Protein AF-S7J306-F1 (afdb_m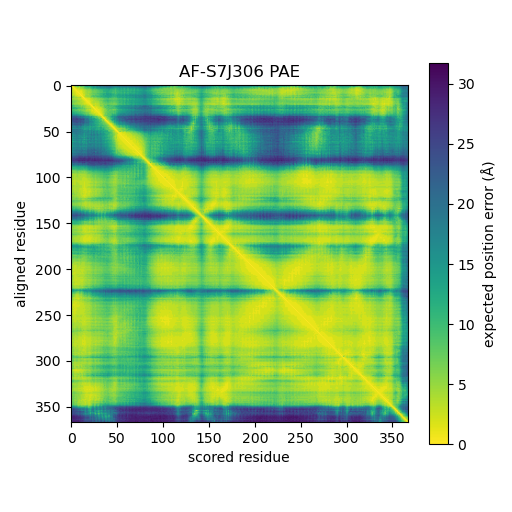onomer)

Foldseek 3Di:
DDPLADPVLVVLLAEDDPVLFDALVVLVVVCVVVQVVQPVLPVDFDDDDFPLVVLVVVLVVVVVVVVVVVVVVVVVCVVVVPPCPPVVVCCVVVVVVVLLVLLVVLLVVQQQDQASYFRARDDLPDDWDKDFWWFWWWDDDDPDTDIDIQSQKIKTQVSADPLSFTKIFMAGDDPDPVVVVCLLVVCVVCLVVVLVVLLVVLVVQLVVVQVLLVVQQVCCVPVPDPDDPLQHGDNVSNVSSNVLSVVLNVSSSSLSSNLNVLSSVCSSPVLSSLSSNQSSQCVSQVNPDPQQAAEPNRRHPNHDVCQVSTSNSHSRYGYHPPSSSHTQKMFGDGSNFGSGIDGSCSSPDSPDPTGSDINDPRDPPDD

Sequence (367 aa):
MSCFNLPIVNHQLRPIDESCFPSSDNWKRILNNELHTMLYAYDMLPRYDVDLRARVIALSLVVVLGLVLFSSMAAALSVQGVVLSFGSIIPALLVPAVLIGGGIYILYTISRKVDVLSGSLICPFGPRKWVPLPLWHQTTRGKHRDGHIVKDCFIDLSTLDESKSGVALAYMYPSDAALRLPMAVFPILALPLLAIVKMVYNLIRFFVVPFYIIFQMITQYFSKIEVNVNERFALKDIAREMGRSLANFMRAPFYASAYMITVFYGLLDPLSGRVATSCLERDWNNDVIRSRGIWLCIPQRNYKFEGGGTRLGLGQFSHYLMGCFQPCAAFLFKNGEIISGANPSVQYYREEELFRFPGIRSNIEFV

Mean predicted aligned error: 9.02 Å

Organism: NCBI:txid1405396

pLDDT: mean 80.76, std 14.08, range [27.98, 96.75]

Radius of gyration: 23.31 Å; Cα contacts (8 Å, |Δi|>4): 540; chains: 1; bounding box: 64×58×59 Å

Secondary structure (DSSP, 8-state):
--TTS-HHHHHHSPPP-GGGSPPHHHHHHHHHHHGGGTGGGGGGPPP----HHHHHHHHHHHHHHHHHHHHHHHHHHHHTT----HHHHHHHHHHHHHHHHHHHHHHHHHTTSBPTTT-SBP-TTS---EEE--EEEEEEETTEEEEEEE-SEEEEGGGS-TTS-EEEEEEE--S-HHHHHHHHHHHHHHHHHHHHHHHHHHHHHHHHHHHHHHHHHHHHHHS-----GGG---HHHHHHHHHHHHHHHHHHHHHHHHHHHHHHHHHHSHHHHHHHHHHHHHHHTTT--GGGSEETTEE-TT--GGGGS-TTTTT---EES-TTTS-SEEEEEETTEEEEEE-GGGGT-TT--S--EE---S-----

Structure (mmCIF, N/CA/C/O backbone):
data_AF-S7J306-F1
#
_entry.id   AF-S7J306-F1
#
loop_
_atom_site.group_PDB
_atom_site.id
_atom_site.type_symbol
_atom_site.label_atom_id
_atom_site.label_alt_id
_atom_site.label_comp_id
_atom_site.label_asym_id
_atom_site.label_entity_id
_atom_site.label_seq_id
_atom_site.pdbx_PDB_ins_code
_atom_site.Cartn_x
_atom_site.Cartn_y
_atom_site.Cartn_z
_atom_site.occupancy
_atom_site.B_iso_or_equiv
_atom_site.auth_seq_id
_atom_site.auth_comp_id
_atom_site.auth_asym_id
_atom_site.auth_atom_id
_atom_site.pdbx_PDB_model_num
ATOM 1 N N . MET A 1 1 ? -11.501 -7.659 2.289 1.00 58.31 1 MET A N 1
ATOM 2 C CA . MET A 1 1 ? -11.805 -6.466 3.115 1.00 58.31 1 MET A CA 1
ATOM 3 C C . MET A 1 1 ? -11.605 -6.776 4.597 1.00 58.31 1 MET A C 1
ATOM 5 O O . MET A 1 1 ? -11.622 -7.949 4.960 1.00 58.31 1 MET A O 1
ATOM 9 N N . SER A 1 2 ? -11.361 -5.764 5.439 1.00 67.62 2 SER A N 1
ATOM 10 C CA . SER A 1 2 ? -11.086 -5.949 6.877 1.00 67.62 2 SER A CA 1
ATOM 11 C C . SER A 1 2 ? -12.353 -6.324 7.655 1.00 67.62 2 SER A C 1
ATOM 13 O O . SER A 1 2 ? -13.383 -5.666 7.515 1.00 67.62 2 SER A O 1
ATOM 15 N N . CYS A 1 3 ? -12.275 -7.349 8.509 1.00 74.62 3 CYS A N 1
ATOM 16 C CA . CYS A 1 3 ? -13.380 -7.765 9.382 1.00 74.62 3 CYS A CA 1
ATOM 17 C C . CYS A 1 3 ? -13.660 -6.776 10.526 1.00 74.62 3 CYS A C 1
ATOM 19 O O . CYS A 1 3 ? -14.737 -6.807 11.113 1.00 74.62 3 CYS A O 1
ATOM 21 N N . PHE A 1 4 ? -12.709 -5.886 10.831 1.00 80.62 4 PHE A N 1
ATOM 22 C CA . PHE A 1 4 ? -12.875 -4.860 11.861 1.00 80.62 4 PHE A CA 1
ATOM 23 C C . PHE A 1 4 ? -13.540 -3.588 11.336 1.00 80.62 4 PHE A C 1
ATOM 25 O O . PHE A 1 4 ? -14.031 -2.786 12.125 1.00 80.62 4 PHE A O 1
ATOM 32 N N . ASN A 1 5 ? -13.541 -3.372 10.019 1.00 83.56 5 ASN A N 1
ATOM 33 C CA . ASN A 1 5 ? -14.243 -2.245 9.419 1.00 83.56 5 ASN A CA 1
ATOM 34 C C . ASN A 1 5 ? -15.752 -2.438 9.536 1.00 83.56 5 ASN A C 1
ATOM 36 O O . ASN A 1 5 ? -16.277 -3.535 9.349 1.00 83.56 5 ASN A O 1
ATOM 40 N N . LEU A 1 6 ? -16.456 -1.339 9.807 1.00 85.06 6 LEU A N 1
ATOM 41 C CA . LEU A 1 6 ? -17.907 -1.328 9.701 1.00 85.06 6 LEU A CA 1
ATOM 42 C C . LEU A 1 6 ? -18.322 -1.674 8.260 1.00 85.06 6 LEU A C 1
ATOM 44 O O . LEU A 1 6 ? -17.632 -1.262 7.324 1.00 85.06 6 LEU A O 1
ATOM 48 N N . PRO A 1 7 ? -19.452 -2.374 8.049 1.00 86.19 7 PRO A N 1
ATOM 49 C CA . PRO A 1 7 ? -19.911 -2.740 6.707 1.00 86.19 7 PRO A CA 1
ATOM 50 C C . PRO A 1 7 ? -19.988 -1.545 5.748 1.00 86.19 7 PRO A C 1
ATOM 52 O O . PRO A 1 7 ? -19.557 -1.640 4.606 1.00 86.19 7 PRO A O 1
ATOM 55 N N . ILE A 1 8 ? -20.441 -0.393 6.250 1.00 86.00 8 ILE A N 1
ATOM 56 C CA . ILE A 1 8 ? -20.517 0.866 5.494 1.00 86.00 8 ILE A CA 1
ATOM 57 C C . ILE A 1 8 ? -19.129 1.343 5.050 1.00 86.00 8 ILE A C 1
ATOM 59 O O . ILE A 1 8 ? -18.958 1.765 3.913 1.00 86.00 8 ILE A O 1
ATOM 63 N N . VAL A 1 9 ? -18.126 1.238 5.924 1.00 83.12 9 VAL A N 1
ATOM 64 C CA . VAL A 1 9 ? -16.738 1.603 5.603 1.00 83.12 9 VAL A CA 1
ATOM 65 C C . VAL A 1 9 ? -16.178 0.672 4.531 1.00 83.12 9 VAL A C 1
ATOM 67 O O . VAL A 1 9 ? -15.571 1.130 3.572 1.00 83.12 9 VAL A O 1
ATOM 70 N N . ASN A 1 10 ? -16.424 -0.634 4.653 1.00 82.88 10 ASN A N 1
ATOM 71 C CA . ASN A 1 10 ? -16.015 -1.603 3.636 1.00 82.88 10 ASN A CA 1
ATOM 72 C C . ASN A 1 10 ? -16.690 -1.341 2.285 1.00 82.88 10 ASN A C 1
ATOM 74 O O . ASN A 1 10 ? -16.033 -1.423 1.255 1.00 82.88 10 ASN A O 1
ATOM 78 N N . HIS A 1 11 ? -17.965 -0.954 2.283 1.00 81.12 11 HIS A N 1
ATOM 79 C CA . HIS A 1 11 ? -18.674 -0.584 1.060 1.00 81.12 11 HIS A CA 1
ATOM 80 C C . HIS A 1 11 ? -18.085 0.671 0.388 1.00 81.12 11 HIS A C 1
ATOM 82 O O . HIS A 1 11 ? -18.115 0.796 -0.834 1.00 81.12 11 HIS A O 1
ATOM 88 N N . GLN A 1 12 ? -17.535 1.608 1.167 1.00 77.75 12 GLN A N 1
ATOM 89 C CA . GLN A 1 12 ? -16.853 2.791 0.626 1.00 77.75 12 GLN A CA 1
ATOM 90 C C . GLN A 1 12 ? -15.495 2.449 -0.009 1.00 77.75 12 GLN A C 1
ATOM 92 O O . GLN A 1 12 ? -15.099 3.096 -0.978 1.00 77.75 12 GLN A O 1
ATOM 97 N N . LEU A 1 13 ? -14.818 1.401 0.474 1.00 76.75 13 LEU A N 1
ATOM 98 C CA . LEU A 1 13 ? -13.536 0.892 -0.036 1.00 76.75 13 LEU A CA 1
ATOM 99 C C . LEU A 1 13 ? -13.709 0.032 -1.306 1.00 76.75 13 LEU A C 1
ATOM 101 O O . LEU A 1 13 ? -13.146 -1.055 -1.416 1.00 76.75 13 LEU A O 1
ATOM 105 N N . ARG A 1 14 ? -14.514 0.498 -2.266 1.00 82.88 14 ARG A N 1
ATOM 106 C CA . ARG A 1 14 ? -14.723 -0.172 -3.560 1.00 82.88 14 ARG A CA 1
ATOM 107 C C . ARG A 1 14 ? -13.668 0.235 -4.602 1.00 82.88 14 ARG A C 1
ATOM 109 O O . ARG A 1 14 ? -13.126 1.325 -4.481 1.00 82.88 14 ARG A O 1
ATOM 116 N N . PRO A 1 15 ? -13.393 -0.588 -5.622 1.00 88.00 15 PRO A N 1
ATOM 117 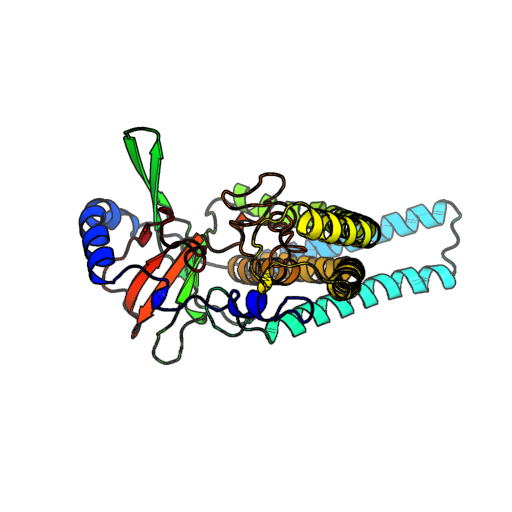C CA . PRO A 1 15 ? -12.534 -0.195 -6.735 1.00 88.00 15 PRO A CA 1
ATOM 118 C C . PRO A 1 15 ? -12.959 1.108 -7.421 1.00 88.00 15 PRO A C 1
ATOM 120 O O . PRO A 1 15 ? -14.134 1.484 -7.363 1.00 88.00 15 PRO A O 1
ATOM 123 N N . ILE A 1 16 ? -12.022 1.769 -8.108 1.00 87.69 16 ILE A N 1
ATOM 124 C CA . ILE A 1 16 ? -12.358 2.874 -9.012 1.00 87.69 16 ILE A CA 1
ATOM 125 C C . ILE A 1 16 ? -13.182 2.301 -10.171 1.00 87.69 16 ILE A C 1
ATOM 127 O O . ILE A 1 16 ? -12.758 1.357 -10.833 1.00 87.69 16 ILE A O 1
ATOM 131 N N . ASP A 1 17 ? -14.356 2.880 -10.410 1.00 87.25 17 ASP A N 1
ATOM 132 C CA . ASP A 1 17 ? -15.251 2.517 -11.508 1.00 87.25 17 ASP A CA 1
ATOM 133 C C . ASP A 1 17 ? -15.378 3.669 -12.519 1.00 87.25 17 ASP A C 1
ATOM 135 O O . ASP A 1 17 ? -14.888 4.779 -12.292 1.00 87.25 17 ASP A O 1
ATOM 139 N N . GLU A 1 18 ? -16.057 3.426 -13.643 1.00 86.94 18 GLU A N 1
ATOM 140 C CA . GLU A 1 18 ? -16.292 4.451 -14.671 1.00 86.94 18 GLU A CA 1
ATOM 141 C C . GLU A 1 18 ? -16.983 5.705 -14.105 1.00 86.94 18 GLU A C 1
ATOM 143 O O . GLU A 1 18 ? -16.714 6.816 -14.556 1.00 86.94 18 GLU A O 1
ATOM 148 N N . SER A 1 19 ? -17.824 5.550 -13.073 1.00 85.81 19 SER A N 1
ATOM 149 C CA . SER A 1 19 ? -18.566 6.652 -12.443 1.00 85.81 19 SER A CA 1
ATOM 150 C C . SER A 1 19 ? -17.684 7.590 -11.616 1.00 85.81 19 SER A C 1
ATOM 152 O O . SER A 1 19 ? -18.109 8.692 -11.254 1.00 85.81 19 SER A O 1
ATOM 154 N N . CYS A 1 20 ? -16.472 7.155 -11.273 1.00 84.50 20 CYS A N 1
ATOM 155 C CA . CYS A 1 20 ? -15.479 7.995 -10.624 1.00 84.50 20 CYS A CA 1
ATOM 156 C C . CYS A 1 20 ? -14.792 8.934 -11.622 1.00 84.50 20 CYS A C 1
ATOM 158 O O . CYS A 1 20 ? -14.393 10.027 -11.234 1.00 84.50 20 CYS A O 1
ATOM 160 N N . PHE A 1 21 ? -14.655 8.547 -12.889 1.00 83.75 21 PHE A N 1
ATOM 161 C CA . PHE A 1 21 ? -13.899 9.321 -13.871 1.00 83.75 21 PHE A CA 1
ATOM 162 C C . PHE A 1 21 ? -14.677 10.536 -14.404 1.00 83.75 21 PHE A C 1
ATOM 164 O O . PHE A 1 21 ? -15.907 10.511 -14.491 1.00 83.75 21 PHE A O 1
ATOM 171 N N . PRO A 1 22 ? -13.976 11.613 -14.814 1.00 79.00 22 PRO A N 1
ATOM 172 C CA . PRO A 1 22 ? -14.613 12.692 -15.554 1.00 79.00 22 PRO A CA 1
ATOM 173 C C . PRO A 1 22 ? -15.151 12.174 -16.894 1.00 79.00 22 PRO A C 1
ATOM 175 O O . PRO A 1 22 ? -14.579 11.263 -17.501 1.00 79.00 22 PRO A O 1
ATOM 178 N N . SER A 1 23 ? -16.234 12.793 -17.375 1.00 80.81 23 SER A N 1
ATOM 179 C CA . SER A 1 23 ? -16.853 12.452 -18.662 1.00 80.81 23 SER A CA 1
ATOM 180 C C . SER A 1 23 ? -15.827 12.497 -19.797 1.00 80.81 23 SER A C 1
ATOM 182 O O . SER A 1 23 ? -15.096 13.489 -19.907 1.00 80.81 23 SER A O 1
ATOM 184 N N . SER A 1 24 ? -15.831 11.481 -20.664 1.00 78.00 24 SER A N 1
ATOM 185 C CA . SER A 1 24 ? -14.849 11.344 -21.748 1.00 78.00 24 SER A CA 1
ATOM 186 C C . SER A 1 24 ? -14.780 12.581 -22.647 1.00 78.00 24 SER A C 1
ATOM 188 O O . SER A 1 24 ? -13.687 13.062 -22.924 1.00 78.00 24 SER A O 1
ATOM 190 N N . ASP A 1 25 ? -15.920 13.174 -23.014 1.00 78.44 25 ASP A N 1
ATOM 191 C CA . ASP A 1 25 ? -15.952 14.352 -23.893 1.00 78.44 25 ASP A CA 1
ATOM 192 C C . ASP A 1 25 ? -15.293 15.577 -23.256 1.00 78.44 25 ASP A C 1
ATOM 194 O O . ASP A 1 25 ? -14.483 16.263 -23.882 1.00 78.44 25 ASP A O 1
ATOM 198 N N . ASN A 1 26 ? -15.589 15.836 -21.979 1.00 73.81 26 ASN A N 1
ATOM 199 C CA . ASN A 1 26 ? -14.946 16.923 -21.246 1.00 73.81 26 ASN A CA 1
ATOM 200 C C . ASN A 1 26 ? -13.441 16.672 -21.108 1.00 73.81 26 ASN A C 1
ATOM 202 O O . ASN A 1 26 ? -12.642 17.581 -21.319 1.00 73.81 26 ASN A O 1
ATOM 206 N N . TRP A 1 27 ? -13.051 15.435 -20.798 1.00 74.94 27 TRP A N 1
ATOM 207 C CA . TRP A 1 27 ? -11.652 15.061 -20.644 1.00 74.94 27 TRP A CA 1
ATOM 208 C C . TRP A 1 27 ? -10.873 15.207 -21.959 1.00 74.94 27 TRP A C 1
ATOM 210 O O . TRP A 1 27 ? -9.844 15.880 -21.978 1.00 74.94 27 TRP A O 1
ATOM 220 N N . LYS A 1 28 ? -11.407 14.692 -23.075 1.00 75.12 28 LYS A N 1
ATOM 221 C CA . LYS A 1 28 ? -10.830 14.829 -24.424 1.00 75.12 28 LYS A CA 1
ATOM 222 C C . LYS A 1 28 ? -10.739 16.286 -24.868 1.00 75.12 28 LYS A C 1
ATOM 224 O O . LYS A 1 28 ? -9.734 16.687 -25.446 1.00 75.12 28 LYS A O 1
ATOM 229 N N . ARG A 1 29 ? -11.754 17.104 -24.576 1.00 72.44 29 ARG A N 1
ATOM 230 C CA . ARG A 1 29 ? -11.738 18.539 -24.893 1.00 72.44 29 ARG A CA 1
ATOM 231 C C . ARG A 1 29 ? -10.600 19.264 -24.179 1.00 72.44 29 ARG A C 1
ATOM 233 O O . ARG A 1 29 ? -9.899 20.050 -24.806 1.00 72.44 29 ARG A O 1
ATOM 240 N N . ILE A 1 30 ? -10.412 19.010 -22.883 1.00 69.00 30 ILE A N 1
ATOM 241 C CA . ILE A 1 30 ? -9.325 19.652 -22.135 1.00 69.00 30 ILE A CA 1
ATOM 242 C C . ILE A 1 30 ? -7.967 19.101 -22.599 1.00 69.00 30 ILE A C 1
ATOM 244 O O . ILE A 1 30 ? -7.044 19.883 -22.801 1.00 69.00 30 ILE A O 1
ATOM 248 N N . LEU A 1 31 ? -7.869 17.792 -22.857 1.00 70.31 31 LEU A N 1
ATOM 249 C CA . LEU A 1 31 ? -6.674 17.165 -23.423 1.00 70.31 31 LEU A CA 1
ATOM 250 C C . LEU A 1 31 ? -6.262 17.828 -24.746 1.00 70.31 31 LEU A C 1
ATOM 252 O O . LEU A 1 31 ? -5.104 18.200 -24.894 1.00 70.31 31 LEU A O 1
ATOM 256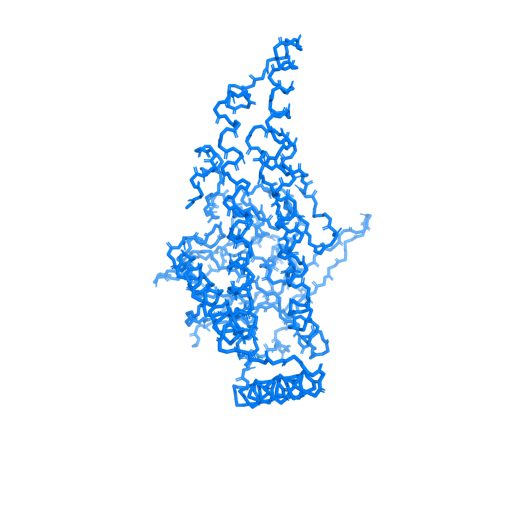 N N . ASN A 1 32 ? -7.202 18.029 -25.675 1.00 69.38 32 ASN A N 1
ATOM 257 C CA . ASN A 1 32 ? -6.940 18.638 -26.983 1.00 69.38 32 ASN A CA 1
ATOM 258 C C . ASN A 1 32 ? -6.454 20.091 -26.880 1.00 69.38 32 ASN A C 1
ATOM 260 O O . ASN A 1 32 ? -5.566 20.488 -27.630 1.00 69.38 32 ASN A O 1
ATOM 264 N N . ASN A 1 33 ? -6.982 20.865 -25.929 1.00 65.88 33 ASN A N 1
ATOM 265 C CA . ASN A 1 33 ? -6.537 22.243 -25.697 1.00 65.88 33 ASN A CA 1
ATOM 266 C C . ASN A 1 33 ? -5.093 22.318 -25.168 1.00 65.88 33 ASN A C 1
ATOM 268 O O . ASN A 1 33 ? -4.394 23.294 -25.423 1.00 65.88 33 ASN A O 1
ATOM 272 N N . GLU A 1 34 ? -4.642 21.289 -24.450 1.00 64.75 34 GLU A N 1
ATOM 273 C CA . GLU A 1 34 ? -3.309 21.214 -23.834 1.00 64.75 34 GLU A CA 1
ATOM 274 C C . GLU A 1 34 ? -2.315 20.376 -24.681 1.00 64.75 34 GLU A C 1
ATOM 276 O O . GLU A 1 34 ? -1.119 20.330 -24.386 1.00 64.75 34 GLU A O 1
ATOM 281 N N . LEU A 1 35 ? -2.788 19.727 -25.756 1.00 58.22 35 LEU A N 1
ATOM 282 C CA . LEU A 1 35 ? -2.050 18.744 -26.566 1.00 58.22 35 LEU A CA 1
ATOM 283 C C . LEU A 1 35 ? -0.884 19.353 -27.360 1.00 58.22 35 LEU A C 1
ATOM 285 O O . LEU A 1 35 ? 0.141 18.697 -27.562 1.00 58.22 35 LEU A O 1
ATOM 289 N N . HIS A 1 36 ? -1.022 20.611 -27.798 1.00 53.16 36 HIS A N 1
ATOM 290 C CA . HIS A 1 36 ? -0.027 21.297 -28.633 1.00 53.16 36 HIS A CA 1
ATOM 291 C C . HIS A 1 36 ? 1.346 21.435 -27.951 1.00 53.16 36 HIS A C 1
ATOM 293 O O . HIS A 1 36 ? 2.366 21.472 -28.634 1.00 53.16 36 HIS A O 1
ATOM 299 N N . THR A 1 37 ? 1.393 21.420 -26.616 1.00 54.91 37 THR A N 1
ATOM 300 C CA . THR A 1 37 ? 2.632 21.502 -25.823 1.00 54.91 37 THR A CA 1
ATOM 301 C C . THR A 1 37 ? 3.310 20.131 -25.631 1.00 54.91 37 THR A C 1
ATOM 303 O O . THR A 1 37 ? 4.465 20.065 -25.215 1.00 54.91 37 THR A O 1
ATOM 306 N N . MET A 1 38 ? 2.626 19.017 -25.934 1.00 55.12 38 MET A N 1
ATOM 307 C CA . MET A 1 38 ? 3.022 17.663 -25.501 1.00 55.12 38 MET A CA 1
ATOM 308 C C . MET A 1 38 ? 3.683 16.781 -26.569 1.00 55.12 38 MET A C 1
ATOM 310 O O . MET A 1 38 ? 4.379 15.824 -26.225 1.00 55.12 38 MET A O 1
ATOM 314 N N . LEU A 1 39 ? 3.502 17.088 -27.857 1.00 54.19 39 LEU A N 1
ATOM 315 C CA . LEU A 1 39 ? 3.955 16.229 -28.964 1.00 54.19 39 LEU A CA 1
ATOM 316 C C . LEU A 1 39 ? 5.489 16.098 -29.065 1.00 54.19 39 LEU A C 1
ATOM 318 O O . LEU A 1 39 ? 5.977 15.063 -29.507 1.00 54.19 39 LEU A O 1
ATOM 322 N N . TYR A 1 40 ? 6.254 17.080 -28.572 1.00 52.91 40 TYR A N 1
ATOM 323 C CA . TYR A 1 40 ? 7.727 17.059 -28.572 1.00 52.91 40 TYR A CA 1
ATOM 324 C C . TYR A 1 40 ? 8.359 16.134 -27.512 1.00 52.91 40 TYR A C 1
ATOM 326 O O . TYR A 1 40 ? 9.565 15.896 -27.539 1.00 52.91 40 TYR A O 1
ATOM 334 N N . ALA A 1 41 ? 7.592 15.614 -26.547 1.00 54.47 41 ALA A N 1
ATOM 335 C CA . ALA A 1 41 ? 8.152 14.852 -25.424 1.00 54.47 41 ALA A CA 1
ATOM 336 C C . ALA A 1 41 ? 8.398 13.362 -25.719 1.00 54.47 41 ALA A C 1
ATOM 338 O O . ALA A 1 41 ? 9.070 12.701 -24.926 1.00 54.47 41 ALA A O 1
ATOM 339 N N . TYR A 1 42 ? 7.876 12.846 -26.835 1.00 57.12 42 TYR A N 1
ATOM 340 C CA . TYR A 1 42 ? 7.860 11.416 -27.148 1.00 57.12 42 TYR A CA 1
ATOM 341 C C . TYR A 1 42 ? 9.191 10.858 -27.665 1.00 57.12 42 TYR A C 1
ATOM 343 O O . TYR A 1 42 ? 9.535 9.723 -27.340 1.00 57.12 42 TYR A O 1
ATOM 351 N N . ASP A 1 43 ? 9.976 11.662 -28.385 1.00 56.09 43 ASP A N 1
ATOM 352 C CA . ASP A 1 43 ? 11.237 11.211 -28.994 1.00 56.09 43 ASP A CA 1
ATOM 353 C C . ASP A 1 43 ? 12.366 10.975 -27.969 1.00 56.09 43 ASP A C 1
ATOM 355 O O . ASP A 1 43 ? 13.413 10.428 -28.304 1.00 56.09 43 ASP A O 1
ATOM 359 N N . MET A 1 44 ? 12.156 11.345 -26.699 1.00 60.41 44 MET A N 1
ATOM 360 C CA . MET A 1 44 ? 13.117 11.157 -25.603 1.00 60.41 44 MET A CA 1
ATOM 361 C C . MET A 1 44 ? 12.507 10.441 -24.390 1.00 60.41 44 MET A C 1
ATOM 363 O O . MET A 1 44 ? 12.846 10.759 -23.246 1.00 60.41 44 MET A O 1
ATOM 367 N N . LEU A 1 45 ? 11.568 9.515 -24.604 1.00 66.88 45 LEU A N 1
ATOM 368 C CA . LEU A 1 45 ? 11.020 8.737 -23.495 1.00 66.88 45 LEU A CA 1
ATOM 369 C C . LEU A 1 45 ? 12.028 7.689 -23.005 1.00 66.88 45 LEU A C 1
ATOM 371 O O . LEU A 1 45 ? 12.598 6.952 -23.817 1.00 66.88 45 LEU A O 1
ATOM 375 N N . PRO A 1 46 ? 12.244 7.585 -21.682 1.00 64.69 46 PRO A N 1
ATOM 376 C CA . PRO A 1 46 ? 13.112 6.560 -21.135 1.00 64.69 46 PRO A CA 1
ATOM 377 C C . PRO A 1 46 ? 12.514 5.182 -21.425 1.00 64.69 46 PRO A C 1
ATOM 379 O O . PRO A 1 46 ? 11.357 4.906 -21.099 1.00 64.69 46 PRO A O 1
ATOM 382 N N . ARG A 1 47 ? 13.312 4.290 -22.019 1.00 67.62 47 ARG A N 1
ATOM 383 C CA . ARG A 1 47 ? 12.950 2.873 -22.080 1.00 67.62 47 ARG A CA 1
ATOM 384 C C . ARG A 1 47 ? 13.072 2.278 -20.686 1.00 67.62 47 ARG A C 1
ATOM 386 O O . ARG A 1 47 ? 14.060 2.506 -19.987 1.00 67.62 47 ARG A O 1
ATOM 393 N N . TYR A 1 48 ? 12.064 1.511 -20.294 1.00 70.50 48 TYR A N 1
ATOM 394 C CA . TYR A 1 48 ? 12.164 0.677 -19.111 1.00 70.50 48 TYR A CA 1
ATOM 395 C C . TYR A 1 48 ? 12.984 -0.563 -19.466 1.00 70.50 48 TYR A C 1
ATOM 397 O O . TYR A 1 48 ? 12.462 -1.493 -20.071 1.00 70.50 48 TYR A O 1
ATOM 405 N N . ASP A 1 49 ? 14.274 -0.537 -19.135 1.00 66.56 49 ASP A N 1
ATOM 406 C CA . ASP A 1 49 ? 15.160 -1.692 -19.256 1.00 66.56 49 ASP A CA 1
ATOM 407 C C . ASP A 1 49 ? 15.721 -2.058 -17.880 1.00 66.56 49 ASP A C 1
ATOM 409 O O . ASP A 1 49 ? 16.134 -1.199 -17.088 1.00 66.56 49 ASP A O 1
ATOM 413 N N . VAL A 1 50 ? 15.686 -3.349 -17.576 1.00 68.31 50 VAL A N 1
ATOM 414 C CA . VAL A 1 50 ? 16.109 -3.906 -16.297 1.00 68.31 50 VAL A CA 1
ATOM 415 C C . VAL A 1 50 ? 17.314 -4.791 -16.565 1.00 68.31 50 VAL A C 1
ATOM 417 O O . VAL A 1 50 ? 17.169 -5.942 -16.971 1.00 68.31 50 VAL A O 1
ATOM 420 N N . ASP A 1 51 ? 18.515 -4.284 -16.274 1.00 69.50 51 ASP A N 1
ATOM 421 C CA . ASP A 1 51 ? 19.710 -5.131 -16.240 1.00 69.50 51 ASP A CA 1
ATOM 422 C C . ASP A 1 51 ? 19.654 -6.054 -15.014 1.00 69.50 51 ASP A C 1
ATOM 424 O O . ASP A 1 51 ? 20.133 -5.745 -13.915 1.00 69.50 51 ASP A O 1
ATOM 428 N N . LEU A 1 52 ? 19.008 -7.200 -15.212 1.00 69.31 52 LEU A N 1
ATOM 429 C CA . LEU A 1 52 ? 18.812 -8.214 -14.188 1.00 69.31 52 LEU A CA 1
ATOM 430 C C . LEU A 1 52 ? 20.154 -8.772 -13.690 1.00 69.31 52 LEU A C 1
ATOM 432 O O . LEU A 1 52 ? 20.281 -9.093 -12.510 1.00 69.31 52 LEU A O 1
ATOM 436 N N . ARG A 1 53 ? 21.175 -8.856 -14.556 1.00 69.75 53 ARG A N 1
ATOM 437 C CA . ARG A 1 53 ? 22.482 -9.432 -14.203 1.00 69.75 53 ARG A CA 1
ATOM 438 C C . ARG A 1 53 ? 23.220 -8.535 -13.221 1.00 69.75 53 ARG A C 1
ATOM 440 O O . ARG A 1 53 ? 23.625 -9.012 -12.161 1.00 69.75 53 ARG A O 1
ATOM 447 N N . ALA A 1 54 ? 23.336 -7.242 -13.523 1.00 66.25 54 ALA A N 1
ATOM 448 C CA . ALA A 1 54 ? 23.983 -6.282 -12.628 1.00 66.25 54 ALA A CA 1
ATOM 449 C C . ALA A 1 54 ? 23.291 -6.214 -11.254 1.00 66.25 54 ALA A C 1
ATOM 451 O O . ALA A 1 54 ? 23.950 -6.123 -10.218 1.00 66.25 54 ALA A O 1
ATOM 452 N N . ARG A 1 55 ? 21.957 -6.321 -11.229 1.00 70.31 55 ARG A N 1
ATOM 453 C CA . ARG A 1 55 ? 21.154 -6.264 -9.996 1.00 70.31 55 ARG A CA 1
ATOM 454 C C . ARG A 1 55 ? 21.263 -7.523 -9.149 1.00 70.31 55 ARG A C 1
ATOM 456 O O . ARG A 1 55 ? 21.386 -7.408 -7.933 1.00 70.31 55 ARG A O 1
ATOM 463 N N . VAL A 1 56 ? 21.265 -8.705 -9.766 1.00 76.25 56 VAL A N 1
ATOM 464 C CA . VAL A 1 56 ? 21.510 -9.968 -9.052 1.00 76.25 56 VAL A CA 1
ATOM 465 C C . VAL A 1 56 ? 22.904 -9.953 -8.431 1.00 76.25 56 VAL A C 1
ATOM 467 O O . VAL A 1 56 ? 23.027 -10.266 -7.252 1.00 76.25 56 VAL A O 1
ATOM 470 N N . ILE A 1 57 ? 23.926 -9.493 -9.161 1.00 72.69 57 ILE A N 1
ATOM 471 C CA . ILE A 1 57 ? 25.289 -9.343 -8.624 1.00 72.69 57 ILE A CA 1
ATOM 472 C C . ILE A 1 57 ? 25.299 -8.392 -7.420 1.00 72.69 57 ILE A C 1
ATOM 474 O O . ILE A 1 57 ? 25.849 -8.735 -6.374 1.00 72.69 57 ILE A O 1
ATOM 478 N N . ALA A 1 58 ? 24.653 -7.227 -7.529 1.00 70.81 58 ALA A N 1
ATOM 479 C CA . ALA A 1 58 ? 24.558 -6.274 -6.425 1.00 70.81 58 ALA A CA 1
ATOM 480 C C . ALA A 1 58 ? 23.839 -6.869 -5.201 1.00 70.81 58 ALA A C 1
ATOM 482 O O . ALA A 1 58 ? 24.292 -6.692 -4.072 1.00 70.81 58 ALA A O 1
ATOM 483 N N . LEU A 1 59 ? 22.753 -7.616 -5.411 1.00 73.75 59 LEU A N 1
ATOM 484 C CA . LEU A 1 59 ? 22.000 -8.254 -4.333 1.00 73.75 59 LEU A CA 1
ATOM 485 C C . LEU A 1 59 ? 22.808 -9.376 -3.668 1.00 73.75 59 LEU A C 1
ATOM 487 O O . LEU A 1 59 ? 22.859 -9.447 -2.441 1.00 73.75 59 LEU A O 1
ATOM 491 N N . SER A 1 60 ? 23.507 -10.199 -4.452 1.00 75.81 60 SER A N 1
ATOM 492 C CA . SER A 1 60 ? 24.440 -11.208 -3.943 1.00 75.81 60 SER A CA 1
ATOM 493 C C . SER A 1 60 ? 25.562 -10.575 -3.121 1.00 75.81 60 SER A C 1
ATOM 495 O O . SER A 1 60 ? 25.867 -11.074 -2.042 1.00 75.81 60 SER A O 1
ATOM 497 N N . LEU A 1 61 ? 26.129 -9.448 -3.566 1.00 75.00 61 LEU A N 1
ATOM 498 C CA . LEU A 1 61 ? 27.139 -8.704 -2.807 1.00 75.00 61 LEU A CA 1
ATOM 499 C C . LEU A 1 61 ? 26.589 -8.180 -1.475 1.00 75.00 61 LEU A C 1
ATOM 501 O O . LEU A 1 61 ? 27.266 -8.303 -0.457 1.00 75.00 61 LEU A O 1
ATOM 505 N N . VAL A 1 62 ? 25.360 -7.653 -1.450 1.00 75.56 62 VAL A N 1
ATOM 506 C CA . VAL A 1 62 ? 24.702 -7.200 -0.209 1.00 75.56 62 VAL A CA 1
ATOM 507 C C . VAL A 1 62 ? 24.469 -8.363 0.755 1.00 75.56 62 VAL A C 1
ATOM 509 O O . VAL A 1 62 ? 24.726 -8.222 1.949 1.00 75.56 62 VAL A O 1
ATOM 512 N N . VAL A 1 63 ? 24.026 -9.521 0.257 1.00 77.00 63 VAL A N 1
ATOM 513 C CA . VAL A 1 63 ? 23.830 -10.725 1.082 1.00 77.00 63 VAL A CA 1
ATOM 514 C C . VAL A 1 63 ? 25.158 -11.215 1.651 1.00 77.00 63 VAL A C 1
ATOM 516 O O . VAL A 1 63 ? 25.247 -11.462 2.851 1.00 77.00 63 VAL A O 1
ATOM 519 N N . VAL A 1 64 ? 26.204 -11.307 0.826 1.00 77.81 64 VAL A N 1
ATOM 520 C CA . VAL A 1 64 ? 27.544 -11.714 1.272 1.00 77.81 64 VAL A CA 1
ATOM 521 C C . VAL A 1 64 ? 28.085 -10.737 2.313 1.00 77.81 64 VAL A C 1
ATOM 523 O O . VAL A 1 64 ? 28.543 -11.172 3.366 1.00 77.81 64 VAL A O 1
ATOM 526 N N . LEU A 1 65 ? 27.973 -9.427 2.079 1.00 77.38 65 LEU A N 1
ATOM 527 C CA . LEU A 1 65 ? 28.388 -8.408 3.044 1.00 77.38 65 LEU A CA 1
ATOM 528 C C . LEU A 1 65 ? 27.616 -8.540 4.363 1.00 77.38 65 LEU A C 1
ATOM 530 O O . LEU A 1 65 ? 28.220 -8.493 5.431 1.00 77.38 65 LEU A O 1
ATOM 534 N N . GLY A 1 66 ? 26.301 -8.757 4.299 1.00 77.94 66 GLY A N 1
ATOM 535 C CA . GLY A 1 66 ? 25.462 -8.991 5.474 1.00 77.94 66 GLY A CA 1
ATOM 536 C C . GLY A 1 66 ? 25.880 -10.233 6.261 1.00 77.94 66 GLY A C 1
ATOM 537 O O . GLY A 1 66 ? 25.972 -10.173 7.485 1.00 77.94 66 GLY A O 1
ATOM 538 N N . LEU A 1 67 ? 26.204 -11.333 5.577 1.00 76.25 67 LEU A N 1
ATOM 539 C CA . LEU A 1 67 ? 26.712 -12.558 6.203 1.00 76.25 67 LEU A CA 1
ATOM 540 C C . LEU A 1 67 ? 28.085 -12.345 6.850 1.00 76.25 67 LEU A C 1
ATOM 542 O O . LEU A 1 67 ? 28.307 -12.818 7.962 1.00 76.25 67 LEU A O 1
ATOM 546 N N . VAL A 1 68 ? 28.984 -11.604 6.199 1.00 77.25 68 VAL A N 1
ATOM 547 C CA . VAL A 1 68 ? 30.302 -11.256 6.755 1.00 77.25 68 VAL A CA 1
ATOM 548 C C . VAL A 1 68 ? 30.151 -10.385 8.002 1.00 77.25 68 VAL A C 1
ATOM 550 O O . VAL A 1 68 ? 30.777 -10.675 9.018 1.00 77.25 68 VAL A O 1
ATOM 553 N N . LEU A 1 69 ? 29.293 -9.361 7.959 1.00 77.19 69 LEU A N 1
ATOM 554 C CA . LEU A 1 69 ? 29.001 -8.493 9.105 1.00 77.19 69 LEU A CA 1
ATOM 555 C C . LEU A 1 69 ? 28.339 -9.260 10.255 1.00 77.19 69 LEU A C 1
ATOM 557 O O . LEU A 1 69 ? 28.664 -9.049 11.420 1.00 77.19 69 LEU A O 1
ATOM 561 N N . PHE A 1 70 ? 27.425 -10.176 9.943 1.00 73.88 70 PHE A N 1
ATOM 562 C CA . PHE A 1 70 ? 26.809 -11.032 10.948 1.00 73.88 70 PHE A CA 1
ATOM 563 C C . PHE A 1 70 ? 27.836 -11.977 11.578 1.00 73.88 70 PHE A C 1
ATOM 565 O O . PHE A 1 70 ? 27.893 -12.101 12.799 1.00 73.88 70 PHE A O 1
ATOM 572 N N . SER A 1 71 ? 28.689 -12.600 10.761 1.00 73.44 71 SER A N 1
ATOM 573 C CA . SER A 1 71 ? 29.764 -13.474 11.231 1.00 73.44 71 SER A CA 1
ATOM 574 C C . SER A 1 71 ? 30.777 -12.719 12.090 1.00 73.44 71 SER A C 1
ATOM 576 O O . SER A 1 71 ? 31.235 -13.261 13.093 1.00 73.44 71 SER A O 1
ATOM 578 N N . SER A 1 72 ? 31.128 -11.481 11.734 1.00 74.12 72 SER A N 1
ATOM 579 C CA . SER A 1 72 ? 32.056 -10.661 12.520 1.00 74.12 72 SER A CA 1
ATOM 580 C C . SER A 1 72 ? 31.428 -10.188 13.830 1.00 74.12 72 SER A C 1
ATOM 582 O O . SER A 1 72 ? 32.094 -10.220 14.863 1.00 74.12 72 SER A O 1
ATOM 584 N N . MET A 1 73 ? 30.136 -9.846 13.830 1.00 72.69 73 MET A N 1
ATOM 585 C CA . MET A 1 73 ? 29.383 -9.542 15.050 1.00 72.69 73 MET A CA 1
ATOM 586 C C . MET A 1 73 ? 29.287 -10.765 15.970 1.00 72.69 73 MET A C 1
ATOM 588 O O . MET A 1 73 ? 29.542 -10.652 17.167 1.00 72.69 73 MET A O 1
ATOM 5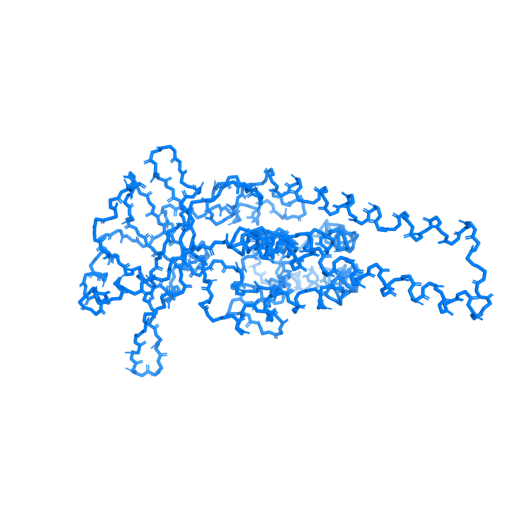92 N N . ALA A 1 74 ? 28.973 -11.942 15.425 1.00 69.81 74 ALA A N 1
ATOM 593 C CA . ALA A 1 74 ? 28.930 -13.192 16.180 1.00 69.81 74 ALA A CA 1
ATOM 594 C C . ALA A 1 74 ? 30.306 -13.552 16.769 1.00 69.81 74 ALA A C 1
ATOM 596 O O . ALA A 1 74 ? 30.396 -13.923 17.940 1.00 69.81 74 ALA A O 1
ATOM 597 N N . ALA A 1 75 ? 31.383 -13.370 15.998 1.00 69.06 75 ALA A N 1
ATOM 598 C CA . ALA A 1 75 ? 32.750 -13.552 16.476 1.00 69.06 75 ALA A CA 1
ATOM 599 C C . ALA A 1 75 ? 33.092 -12.562 17.605 1.00 69.06 75 ALA A C 1
ATOM 601 O O . ALA A 1 75 ? 33.592 -12.977 18.648 1.00 69.06 75 ALA A O 1
ATOM 602 N N . ALA A 1 76 ? 32.751 -11.278 17.460 1.00 71.06 76 ALA A N 1
ATOM 603 C CA . ALA A 1 76 ? 32.972 -10.266 18.495 1.00 71.06 76 ALA A CA 1
ATOM 604 C C . ALA A 1 76 ? 32.197 -10.565 19.792 1.00 71.06 76 ALA A C 1
ATOM 606 O O . ALA A 1 76 ? 32.741 -10.412 20.884 1.00 71.06 76 ALA A O 1
ATOM 607 N N . LEU A 1 77 ? 30.957 -11.051 19.683 1.00 66.25 77 LEU A N 1
ATOM 608 C CA . LEU A 1 77 ? 30.145 -11.471 20.830 1.00 66.25 77 LEU A CA 1
ATOM 609 C C . LEU A 1 77 ? 30.733 -12.701 21.536 1.00 66.25 77 LEU A C 1
ATOM 611 O O . LEU A 1 77 ? 30.700 -12.772 22.763 1.00 66.25 77 LEU A O 1
ATOM 615 N N . SER A 1 78 ? 31.325 -13.637 20.785 1.00 64.19 78 SER A N 1
ATOM 616 C CA . SER A 1 78 ? 31.985 -14.815 21.365 1.00 64.19 78 SER A CA 1
ATOM 617 C C . SER A 1 78 ? 33.233 -14.454 22.185 1.00 64.19 78 SER A C 1
ATOM 619 O O . SER A 1 78 ? 33.486 -15.061 23.224 1.00 64.19 78 SER A O 1
ATOM 621 N N . VAL A 1 79 ? 33.963 -13.406 21.778 1.00 62.38 79 VAL A N 1
ATOM 622 C CA . VAL A 1 79 ? 35.135 -12.871 22.499 1.00 62.38 79 VAL A CA 1
ATOM 623 C C . VAL A 1 79 ? 34.735 -12.197 23.819 1.00 62.38 79 VAL A C 1
ATOM 625 O O . VAL A 1 79 ? 35.514 -12.200 24.767 1.00 62.38 79 VAL A O 1
ATOM 628 N N . GLN A 1 80 ? 33.508 -11.676 23.930 1.00 61.22 80 GLN A N 1
ATOM 629 C CA . GLN A 1 80 ? 32.987 -11.049 25.155 1.00 61.22 80 GLN A CA 1
ATOM 630 C C . GLN A 1 80 ? 32.478 -12.056 26.206 1.00 61.22 80 GLN A C 1
ATOM 632 O O . GLN A 1 80 ? 31.838 -11.661 27.178 1.00 61.22 80 GLN A O 1
ATOM 637 N N . GLY A 1 81 ? 32.741 -13.357 26.037 1.00 53.47 81 GLY A N 1
ATOM 638 C CA . GLY A 1 81 ? 32.343 -14.386 27.005 1.00 53.47 81 GLY A CA 1
ATOM 639 C C . GLY A 1 81 ? 30.841 -14.681 27.024 1.00 53.47 81 GLY A C 1
ATOM 640 O O . GLY A 1 81 ? 30.368 -15.417 27.891 1.00 53.47 81 GLY A O 1
ATOM 641 N N . VAL A 1 82 ? 30.080 -14.153 26.057 1.00 55.81 82 VAL A N 1
ATOM 642 C CA . VAL A 1 82 ? 28.696 -14.570 25.825 1.00 55.81 82 VAL A CA 1
ATOM 643 C C . VAL A 1 82 ? 28.751 -15.957 25.199 1.00 55.81 82 VAL A C 1
ATOM 645 O O . VAL A 1 82 ? 28.923 -16.111 23.990 1.00 55.81 82 VAL A O 1
ATOM 648 N N . VAL A 1 83 ? 28.630 -16.989 26.033 1.00 55.84 83 VAL A N 1
ATOM 649 C CA . VAL A 1 83 ? 28.459 -18.361 25.556 1.00 55.84 83 VAL A CA 1
ATOM 650 C C . VAL A 1 83 ? 27.169 -18.386 24.736 1.00 55.84 83 VAL A C 1
ATOM 652 O O . VAL A 1 83 ? 26.069 -18.297 25.287 1.00 55.84 83 VAL A O 1
ATOM 655 N N . LEU A 1 84 ? 27.303 -18.484 23.409 1.00 55.84 84 LEU A N 1
ATOM 656 C CA . LEU A 1 84 ? 26.221 -18.837 22.489 1.00 55.84 84 LEU A CA 1
ATOM 657 C C . LEU A 1 84 ? 25.769 -20.260 22.836 1.00 55.84 84 LEU A C 1
ATOM 659 O O . LEU A 1 84 ? 26.167 -21.239 22.211 1.00 55.84 84 LEU A O 1
ATOM 663 N N . SER A 1 85 ? 25.006 -20.389 23.918 1.00 62.50 85 SER A N 1
ATOM 664 C CA . SER A 1 85 ? 24.419 -21.657 24.314 1.00 62.50 85 SER A CA 1
ATOM 665 C C . SER A 1 85 ? 23.451 -22.111 23.223 1.00 62.50 85 SER A C 1
ATOM 667 O O . SER A 1 85 ? 22.849 -21.301 22.518 1.00 62.50 85 SER A O 1
ATOM 669 N N . PHE A 1 86 ? 23.245 -23.420 23.095 1.00 57.81 86 PHE A N 1
ATOM 670 C CA . PHE A 1 86 ? 22.242 -23.973 22.177 1.00 57.81 86 PHE A CA 1
ATOM 671 C C . PHE A 1 86 ? 20.858 -23.301 22.355 1.00 57.81 86 PHE A C 1
ATOM 673 O O . PHE A 1 86 ? 20.114 -23.126 21.392 1.00 57.81 86 PHE A O 1
ATOM 680 N N . GLY A 1 87 ? 20.557 -22.841 23.578 1.00 63.06 87 GLY A N 1
ATOM 681 C CA . GLY A 1 87 ? 19.351 -22.090 23.924 1.00 63.06 87 GLY A CA 1
ATOM 682 C C . GLY A 1 87 ? 19.259 -20.665 23.361 1.00 63.06 87 GLY A C 1
ATOM 683 O O . GLY A 1 87 ? 18.146 -20.167 23.246 1.00 63.06 87 GLY A O 1
ATOM 684 N N . SER A 1 88 ? 2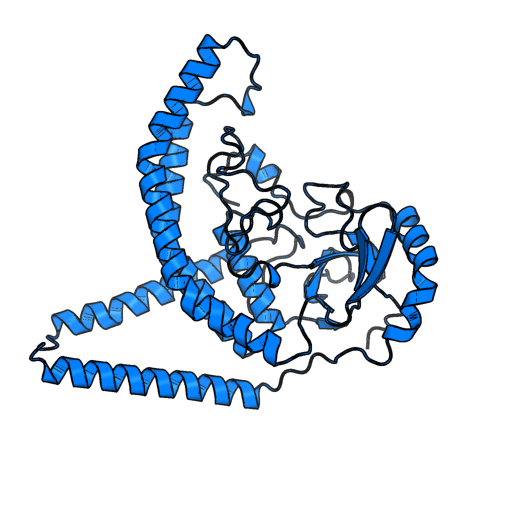0.360 -20.010 22.971 1.00 65.56 88 SER A N 1
ATOM 685 C CA . SER A 1 88 ? 20.339 -18.694 22.301 1.00 65.56 88 SER A CA 1
ATOM 686 C C . SER A 1 88 ? 20.365 -18.795 20.771 1.00 65.56 88 SER A C 1
ATOM 688 O O . SER A 1 88 ? 19.832 -17.918 20.089 1.00 65.56 88 SER A O 1
ATOM 690 N N . ILE A 1 89 ? 20.884 -19.900 20.227 1.00 67.56 89 ILE A N 1
ATOM 691 C CA . ILE A 1 89 ? 20.852 -20.207 18.787 1.00 67.56 89 ILE A CA 1
ATOM 692 C C . ILE A 1 89 ? 19.411 -20.454 18.314 1.00 67.56 89 ILE A C 1
ATOM 694 O O . ILE A 1 89 ? 19.017 -19.985 17.247 1.00 67.56 89 ILE A O 1
ATOM 698 N N . ILE A 1 90 ? 18.601 -21.148 19.123 1.00 72.06 90 ILE A N 1
ATOM 699 C CA . ILE A 1 90 ? 17.207 -21.473 18.786 1.00 72.06 90 ILE A CA 1
ATOM 700 C C . ILE A 1 90 ? 16.365 -20.199 18.543 1.00 72.06 90 ILE A C 1
ATOM 702 O O . ILE A 1 90 ? 15.802 -20.081 17.455 1.00 72.06 90 ILE A O 1
ATOM 706 N N . PRO A 1 91 ? 16.302 -19.206 19.456 1.00 71.69 91 PRO A N 1
ATOM 707 C CA . PRO A 1 91 ? 15.630 -17.932 19.194 1.00 71.69 91 PRO A CA 1
ATOM 708 C C . PRO A 1 91 ? 16.214 -17.168 18.003 1.00 71.69 91 PRO A C 1
ATOM 710 O O . PRO A 1 91 ? 15.454 -16.591 17.227 1.00 71.69 91 PRO A O 1
ATOM 713 N N . ALA A 1 92 ? 17.539 -17.189 17.826 1.00 69.50 92 ALA A N 1
ATOM 714 C CA . ALA A 1 92 ? 18.208 -16.495 16.726 1.00 69.50 92 ALA A CA 1
ATOM 715 C C . ALA A 1 92 ? 17.816 -17.042 15.341 1.00 69.50 92 ALA A C 1
ATOM 717 O O . ALA A 1 92 ? 17.808 -16.282 14.377 1.00 69.50 92 ALA A O 1
ATOM 718 N N . LEU A 1 93 ? 17.451 -18.324 15.240 1.00 73.75 93 LEU A N 1
ATOM 719 C CA . LEU A 1 93 ? 16.942 -18.939 14.009 1.00 73.75 93 LEU A CA 1
ATOM 720 C C . LEU A 1 93 ? 15.411 -18.875 13.906 1.00 73.75 93 LEU A C 1
ATOM 722 O O . LEU A 1 93 ? 14.872 -18.563 12.843 1.00 73.75 93 LEU A O 1
ATOM 726 N N . LEU A 1 94 ? 14.701 -19.142 15.007 1.00 81.38 94 LEU A N 1
ATOM 727 C CA . LEU A 1 94 ? 13.238 -19.179 15.027 1.00 81.38 94 LEU A CA 1
ATOM 728 C C . LEU A 1 94 ? 12.619 -17.805 14.786 1.00 81.38 94 LEU A C 1
ATOM 730 O O . LEU A 1 94 ? 11.637 -17.718 14.055 1.00 81.38 94 LEU A O 1
ATOM 734 N N . VAL A 1 95 ? 13.168 -16.734 15.367 1.00 81.56 95 VAL A N 1
ATOM 735 C CA . VAL A 1 95 ? 12.591 -15.390 15.216 1.00 81.56 95 VAL A CA 1
ATOM 736 C C . VAL A 1 95 ? 12.605 -14.948 13.746 1.00 81.56 95 VAL A C 1
ATOM 738 O O . VAL A 1 95 ? 11.528 -14.635 13.235 1.00 81.56 95 VAL A O 1
ATOM 741 N N . PRO A 1 96 ? 13.735 -14.987 13.009 1.00 83.62 96 PRO A N 1
ATOM 742 C CA . PRO A 1 96 ? 13.728 -14.705 11.575 1.00 83.62 96 PRO A CA 1
ATOM 743 C C . PRO A 1 96 ? 12.812 -15.636 10.780 1.00 83.62 96 PRO A C 1
ATOM 745 O O . PRO A 1 96 ? 12.077 -15.154 9.923 1.00 83.62 96 PRO A O 1
ATOM 748 N N . ALA A 1 97 ? 12.798 -16.941 11.076 1.00 85.06 97 ALA A N 1
ATOM 749 C CA . ALA A 1 97 ? 11.948 -17.898 10.365 1.00 85.06 97 ALA A CA 1
ATOM 750 C C . ALA A 1 97 ? 10.451 -17.592 10.541 1.00 85.06 97 ALA A C 1
ATOM 752 O O . ALA A 1 97 ? 9.702 -17.587 9.564 1.00 85.06 97 ALA A O 1
ATOM 753 N N . VAL A 1 98 ? 10.017 -17.275 11.764 1.00 91.56 98 VAL A N 1
ATOM 754 C CA . VAL A 1 98 ? 8.634 -16.882 12.075 1.00 91.56 98 VAL A CA 1
ATOM 755 C C . VAL A 1 98 ? 8.283 -15.551 11.415 1.00 91.56 98 VAL A C 1
ATOM 757 O O . VAL A 1 98 ? 7.198 -15.420 10.847 1.00 91.56 98 VAL A O 1
ATOM 760 N N . LEU A 1 99 ? 9.191 -14.572 11.440 1.00 91.31 99 LEU A N 1
ATOM 761 C CA . LEU A 1 99 ? 8.980 -13.278 10.791 1.00 91.31 99 LEU A CA 1
ATOM 762 C C . LEU A 1 99 ? 8.846 -13.421 9.274 1.00 91.31 99 LEU A C 1
ATOM 764 O O . LEU A 1 99 ? 7.879 -12.911 8.715 1.00 91.31 99 LEU A O 1
ATOM 768 N N . ILE A 1 100 ? 9.760 -14.154 8.631 1.00 91.06 100 ILE A N 1
ATOM 769 C CA . ILE A 1 100 ? 9.736 -14.424 7.187 1.00 91.06 100 ILE A CA 1
ATOM 770 C C . ILE A 1 100 ? 8.482 -15.215 6.818 1.00 91.06 100 ILE A C 1
ATOM 772 O O . ILE A 1 100 ? 7.768 -14.824 5.898 1.00 91.06 100 ILE A O 1
ATOM 776 N N . GLY A 1 101 ? 8.171 -16.288 7.550 1.00 93.69 101 GLY A N 1
ATOM 777 C CA . GLY A 1 101 ? 6.970 -17.092 7.321 1.00 93.69 101 GLY A CA 1
ATOM 778 C C . GLY A 1 101 ? 5.690 -16.262 7.436 1.00 93.69 101 GLY A C 1
ATOM 779 O O . GLY A 1 101 ? 4.824 -16.324 6.563 1.00 93.69 101 GLY A O 1
ATOM 780 N N . GLY A 1 102 ? 5.596 -15.410 8.460 1.00 94.88 102 GLY A N 1
ATOM 781 C CA . GLY A 1 102 ? 4.484 -14.476 8.613 1.00 94.88 102 GLY A CA 1
ATOM 782 C C . GLY A 1 102 ? 4.442 -13.404 7.519 1.00 94.88 102 GLY A C 1
ATOM 783 O O . GLY A 1 102 ? 3.363 -13.090 7.022 1.00 94.88 102 GLY A O 1
ATOM 784 N N . GLY A 1 103 ? 5.590 -12.880 7.084 1.00 95.56 103 GLY A N 1
ATOM 785 C CA . GLY A 1 103 ? 5.685 -11.938 5.965 1.00 95.56 103 GLY A CA 1
ATOM 786 C C . GLY A 1 103 ? 5.209 -12.544 4.643 1.00 95.56 103 GLY A C 1
ATOM 787 O O . GLY A 1 103 ? 4.398 -11.941 3.941 1.00 95.56 103 GLY A O 1
ATOM 788 N N . ILE A 1 104 ? 5.625 -13.776 4.338 1.00 95.19 104 ILE A N 1
ATOM 789 C CA . ILE A 1 104 ? 5.145 -14.539 3.175 1.00 95.19 104 ILE A CA 1
ATOM 790 C C . ILE A 1 104 ? 3.633 -14.763 3.268 1.00 95.19 104 ILE A C 1
ATOM 792 O O . ILE A 1 104 ? 2.922 -14.570 2.283 1.00 95.19 104 ILE A O 1
ATOM 796 N N . TYR A 1 105 ? 3.116 -15.107 4.450 1.00 96.06 105 TYR A N 1
ATOM 797 C CA . TYR A 1 105 ? 1.679 -15.276 4.660 1.00 96.06 105 TYR A CA 1
ATOM 798 C C . TYR A 1 105 ? 0.882 -13.981 4.414 1.00 96.06 105 TYR A C 1
ATOM 800 O O . TYR A 1 105 ? -0.197 -14.022 3.813 1.00 96.06 105 TYR A O 1
ATOM 808 N N . ILE A 1 106 ? 1.410 -12.818 4.818 1.00 96.19 106 ILE A N 1
ATOM 809 C CA . ILE A 1 106 ? 0.816 -11.511 4.493 1.00 96.19 106 ILE A CA 1
ATOM 810 C C . ILE A 1 106 ? 0.790 -11.293 2.977 1.00 96.19 106 ILE A C 1
ATOM 812 O O . ILE A 1 106 ? -0.264 -10.967 2.432 1.00 96.19 106 ILE A O 1
ATOM 816 N N . LEU A 1 107 ? 1.901 -11.537 2.278 1.00 95.56 107 LEU A N 1
ATOM 817 C CA . LEU A 1 107 ? 1.976 -11.389 0.819 1.00 95.56 107 LEU A CA 1
ATOM 818 C C . LEU A 1 107 ? 1.009 -12.330 0.087 1.00 95.56 107 LEU A C 1
ATOM 820 O O . LEU A 1 107 ? 0.341 -11.906 -0.855 1.00 95.56 107 LEU A O 1
ATOM 824 N N . TYR A 1 108 ? 0.872 -13.571 0.556 1.00 94.50 108 TYR A N 1
ATOM 825 C CA . TYR A 1 108 ? -0.121 -14.525 0.058 1.00 94.50 108 TYR A CA 1
ATOM 826 C C . TYR A 1 108 ? -1.561 -14.060 0.317 1.00 94.50 108 TYR A C 1
ATOM 828 O O . TYR A 1 108 ? -2.445 -14.222 -0.519 1.00 94.50 108 TYR A O 1
ATOM 836 N N . THR A 1 109 ? -1.824 -13.449 1.471 1.00 93.31 109 THR A N 1
ATOM 837 C CA . THR A 1 109 ? -3.154 -12.903 1.767 1.00 93.31 109 THR A CA 1
ATOM 838 C C . THR A 1 109 ? -3.480 -11.730 0.841 1.00 93.31 109 THR A C 1
ATOM 840 O O . THR A 1 109 ? -4.604 -11.626 0.351 1.00 93.31 109 THR A O 1
ATOM 843 N N . ILE A 1 110 ? -2.498 -10.867 0.572 1.00 93.69 110 ILE A N 1
ATOM 844 C CA . ILE A 1 110 ? -2.632 -9.733 -0.349 1.00 93.69 110 ILE A CA 1
ATOM 845 C C . ILE A 1 110 ? -2.854 -10.212 -1.780 1.00 93.69 110 ILE A C 1
ATOM 847 O O . ILE A 1 110 ? -3.698 -9.642 -2.464 1.00 93.69 110 ILE A O 1
ATOM 851 N N . SER A 1 111 ? -2.180 -11.278 -2.223 1.00 92.62 111 SER A N 1
ATOM 852 C CA . SER A 1 111 ? -2.343 -11.786 -3.593 1.00 92.62 111 SER A CA 1
ATOM 853 C C . SER A 1 111 ? -3.741 -12.336 -3.899 1.00 92.62 111 SER A C 1
ATOM 855 O O . SER A 1 111 ? -4.085 -12.588 -5.050 1.00 92.62 111 SER A O 1
ATOM 857 N N . ARG A 1 112 ? -4.570 -12.516 -2.865 1.00 91.81 112 ARG A N 1
ATOM 858 C CA . ARG A 1 112 ? -5.973 -12.930 -2.973 1.00 91.81 112 ARG A CA 1
ATOM 859 C C . ARG A 1 112 ? -6.959 -11.765 -2.879 1.00 91.81 112 ARG A C 1
ATOM 861 O O . ARG A 1 112 ? -8.168 -11.994 -2.908 1.00 91.81 112 ARG A O 1
ATOM 868 N N . LYS A 1 113 ? -6.478 -10.530 -2.711 1.00 91.38 113 LYS A N 1
ATOM 869 C CA . LYS A 1 113 ? -7.314 -9.330 -2.609 1.00 91.38 113 LYS A CA 1
ATOM 870 C C . LYS A 1 113 ? -7.442 -8.630 -3.955 1.00 91.38 113 LYS A C 1
ATOM 872 O O . LYS A 1 113 ? -6.518 -8.617 -4.760 1.00 91.38 113 LYS A O 1
ATOM 877 N N . VAL A 1 114 ? -8.601 -8.012 -4.153 1.00 91.00 114 VAL A N 1
ATOM 878 C CA . VAL A 1 114 ? -8.843 -7.072 -5.247 1.00 91.00 114 VAL A CA 1
ATOM 879 C C . VAL A 1 114 ? -8.292 -5.710 -4.842 1.00 91.00 114 VAL A C 1
ATOM 881 O O . VAL A 1 114 ? -8.546 -5.248 -3.728 1.00 91.00 114 VAL A O 1
ATOM 884 N N . ASP A 1 115 ? -7.529 -5.083 -5.729 1.00 90.69 115 ASP A N 1
ATOM 885 C CA . ASP A 1 115 ? -6.976 -3.752 -5.517 1.00 90.69 115 ASP A CA 1
ATOM 886 C C . ASP A 1 115 ? -8.085 -2.697 -5.534 1.00 90.69 115 ASP A C 1
ATOM 888 O O . ASP A 1 115 ? -8.878 -2.617 -6.472 1.00 90.69 115 ASP A O 1
ATOM 892 N N . VAL A 1 116 ? -8.108 -1.840 -4.515 1.00 89.38 116 VAL A N 1
ATOM 893 C CA . VAL A 1 116 ? -9.095 -0.754 -4.397 1.00 89.38 116 VAL A CA 1
ATOM 894 C C . VAL A 1 116 ? -8.910 0.351 -5.437 1.00 89.38 116 VAL A C 1
ATOM 896 O O . VAL A 1 116 ? -9.789 1.189 -5.592 1.00 89.38 116 VAL A O 1
ATOM 899 N N . LEU A 1 117 ? -7.784 0.367 -6.153 1.00 90.62 117 LEU A N 1
ATOM 900 C CA . LEU A 1 117 ? -7.551 1.320 -7.233 1.00 90.62 117 LEU A CA 1
ATOM 901 C C . LEU A 1 117 ? -7.914 0.717 -8.593 1.00 90.62 117 LEU A C 1
ATOM 903 O O . LEU A 1 117 ? -8.825 1.213 -9.244 1.00 90.62 117 LEU A O 1
ATOM 907 N N . SER A 1 118 ? -7.241 -0.358 -9.009 1.00 90.44 118 SER A N 1
ATOM 908 C CA . SER A 1 118 ? -7.453 -0.943 -10.344 1.00 90.44 118 SER A CA 1
ATOM 909 C C . SER A 1 118 ? -8.684 -1.850 -10.465 1.00 90.44 118 SER A C 1
ATOM 911 O O . SER A 1 118 ? -9.135 -2.114 -11.574 1.00 90.44 118 SER A O 1
ATOM 913 N N . GLY A 1 119 ? -9.214 -2.379 -9.357 1.00 90.38 119 GLY A N 1
ATOM 914 C CA . GLY A 1 119 ? -10.279 -3.389 -9.392 1.00 90.38 119 GLY A CA 1
ATOM 915 C C . GLY A 1 119 ? -9.833 -4.769 -9.878 1.00 90.38 119 GLY A C 1
ATOM 916 O O . GLY A 1 119 ? -10.659 -5.671 -9.994 1.00 90.38 119 GLY A O 1
ATOM 917 N N . SER A 1 120 ? -8.533 -4.955 -10.111 1.00 91.19 120 SER A N 1
ATOM 918 C CA . SER A 1 120 ? -7.930 -6.228 -10.503 1.00 91.19 120 SER A CA 1
ATOM 919 C C . SER A 1 120 ? -7.407 -7.006 -9.289 1.00 91.19 120 SER A C 1
ATOM 921 O O . SER A 1 120 ? -7.177 -6.441 -8.214 1.00 91.19 120 SER A O 1
ATOM 923 N N . LEU A 1 121 ? -7.224 -8.322 -9.439 1.00 92.50 121 LEU A N 1
ATOM 924 C CA . LEU A 1 121 ? -6.571 -9.141 -8.417 1.00 92.50 121 LEU A CA 1
ATOM 925 C C . LEU A 1 121 ? -5.119 -8.676 -8.239 1.00 92.50 121 LEU A C 1
ATOM 927 O O . LEU A 1 121 ? -4.361 -8.587 -9.205 1.00 92.50 121 LEU A O 1
ATOM 931 N N . ILE A 1 122 ? -4.706 -8.409 -7.001 1.00 91.00 122 ILE A N 1
ATOM 932 C CA . ILE A 1 122 ? -3.334 -7.988 -6.728 1.00 91.00 122 ILE A CA 1
ATOM 933 C C . ILE A 1 122 ? -2.395 -9.159 -7.023 1.00 91.00 122 ILE A C 1
ATOM 935 O O . ILE A 1 122 ? -2.457 -10.194 -6.372 1.00 91.00 122 ILE A O 1
ATOM 939 N N . CYS A 1 123 ? -1.460 -8.976 -7.953 1.00 89.06 123 CYS A N 1
ATOM 940 C CA . CYS A 1 123 ? -0.384 -9.934 -8.202 1.00 89.06 123 CYS A CA 1
ATOM 941 C C . CYS A 1 123 ? 0.978 -9.297 -7.868 1.00 89.06 123 CYS A C 1
ATOM 943 O O . CYS A 1 123 ? 1.596 -8.689 -8.745 1.00 89.06 123 CYS A O 1
ATOM 945 N N . PRO A 1 124 ? 1.458 -9.356 -6.605 1.00 85.06 124 PRO A N 1
ATOM 946 C CA . PRO A 1 124 ? 2.645 -8.603 -6.181 1.00 85.06 124 PRO A CA 1
ATOM 947 C C . PRO A 1 124 ? 3.906 -8.936 -6.991 1.00 85.06 124 PRO A C 1
ATOM 949 O O . PRO A 1 124 ? 4.685 -8.040 -7.292 1.00 85.06 124 PRO A O 1
ATOM 952 N N . PHE A 1 125 ? 4.062 -10.203 -7.383 1.00 87.31 125 PHE A N 1
ATOM 953 C CA . PHE A 1 125 ? 5.221 -10.725 -8.121 1.00 87.31 125 PHE A CA 1
ATOM 954 C C . PHE A 1 125 ? 4.851 -11.238 -9.524 1.00 87.31 125 PHE A C 1
ATOM 956 O O . PHE A 1 125 ? 5.569 -12.051 -10.099 1.00 87.31 125 PHE A O 1
ATOM 963 N N . GLY A 1 126 ? 3.689 -10.831 -10.044 1.00 85.12 126 GLY A N 1
ATOM 964 C CA . GLY A 1 126 ? 3.216 -11.250 -11.362 1.00 85.12 126 GLY A CA 1
ATOM 965 C C . GLY A 1 126 ? 3.936 -10.540 -12.508 1.00 85.12 126 GLY A C 1
ATOM 966 O O . GLY A 1 126 ? 4.515 -9.473 -12.295 1.00 85.12 126 GLY A O 1
ATOM 967 N N . PRO A 1 127 ? 3.869 -11.091 -13.733 1.00 86.19 127 PRO A N 1
ATOM 968 C CA . PRO A 1 127 ? 4.373 -10.407 -14.916 1.00 86.19 127 PRO A CA 1
ATOM 969 C C . PRO A 1 127 ? 3.603 -9.100 -15.142 1.00 86.19 127 PRO A C 1
ATOM 971 O O . PRO A 1 127 ? 2.374 -9.064 -15.066 1.00 86.19 127 PRO A O 1
ATOM 974 N N . ARG A 1 128 ? 4.336 -8.025 -15.435 1.00 89.06 128 ARG A N 1
ATOM 975 C CA . ARG A 1 128 ? 3.794 -6.676 -15.647 1.00 89.06 128 ARG A CA 1
ATOM 976 C C . ARG A 1 128 ? 4.043 -6.224 -17.083 1.00 89.06 128 ARG A C 1
ATOM 978 O O . ARG A 1 128 ? 5.034 -6.616 -17.697 1.00 89.06 128 ARG A O 1
ATOM 985 N N . LYS A 1 129 ? 3.157 -5.375 -17.608 1.00 90.56 129 LYS A N 1
ATOM 986 C CA . LYS A 1 129 ? 3.288 -4.771 -18.942 1.00 90.56 129 LYS A CA 1
ATOM 987 C C . LYS A 1 129 ? 3.443 -3.264 -18.789 1.00 90.56 129 LYS A C 1
ATOM 989 O O . LYS A 1 129 ? 2.454 -2.553 -18.629 1.00 90.56 129 LYS A O 1
ATOM 994 N N . TRP A 1 130 ? 4.690 -2.807 -18.818 1.00 89.69 130 TRP A N 1
ATOM 995 C CA . TRP A 1 130 ? 5.049 -1.408 -18.616 1.00 89.69 130 TRP A CA 1
ATOM 996 C C . TRP A 1 130 ? 5.119 -0.656 -19.938 1.00 89.69 130 TRP A C 1
ATOM 998 O O . TRP A 1 130 ? 5.842 -1.062 -20.846 1.00 89.69 130 TRP A O 1
ATOM 1008 N N . VAL A 1 131 ? 4.414 0.469 -20.022 1.00 88.62 131 VAL A N 1
ATOM 1009 C CA . VAL A 1 131 ? 4.486 1.382 -21.169 1.00 88.62 131 VAL A CA 1
ATOM 1010 C C . VAL A 1 131 ? 4.858 2.778 -20.668 1.00 88.62 131 VAL A C 1
ATOM 1012 O O . VAL A 1 131 ? 4.265 3.239 -19.691 1.00 88.62 131 VAL A O 1
ATOM 1015 N N . PRO A 1 132 ? 5.842 3.468 -21.272 1.00 85.44 132 PRO A N 1
ATOM 1016 C CA . PRO A 1 132 ? 6.151 4.842 -20.899 1.00 85.44 132 PRO A CA 1
ATOM 1017 C C . PRO A 1 132 ? 4.959 5.750 -21.221 1.00 85.44 132 PRO A C 1
ATOM 1019 O O . PRO A 1 132 ? 4.410 5.710 -22.322 1.00 85.44 132 PRO A O 1
ATOM 1022 N N . LEU A 1 133 ? 4.560 6.572 -20.255 1.00 83.88 133 LEU A N 1
ATOM 1023 C CA . LEU A 1 133 ? 3.424 7.479 -20.373 1.00 83.88 133 LEU A CA 1
ATOM 1024 C C . LEU A 1 133 ? 3.787 8.827 -19.743 1.00 83.88 133 LEU A C 1
ATOM 1026 O O . LEU A 1 133 ? 3.677 8.963 -18.521 1.00 83.88 133 LEU A O 1
ATOM 1030 N N . PRO A 1 134 ? 4.218 9.829 -20.531 1.00 79.00 134 PRO A N 1
ATOM 1031 C CA . PRO A 1 134 ? 4.487 11.147 -19.982 1.00 79.00 134 PRO A CA 1
ATOM 1032 C C . PRO A 1 134 ? 3.191 11.745 -19.428 1.00 79.00 134 PRO A C 1
ATOM 1034 O O . PRO A 1 134 ? 2.128 11.621 -20.035 1.00 79.00 134 PRO A O 1
ATOM 1037 N N . LEU A 1 135 ? 3.267 12.405 -18.276 1.00 77.62 135 LEU A N 1
ATOM 1038 C CA . LEU A 1 135 ? 2.113 13.049 -17.647 1.00 77.62 135 LEU A CA 1
AT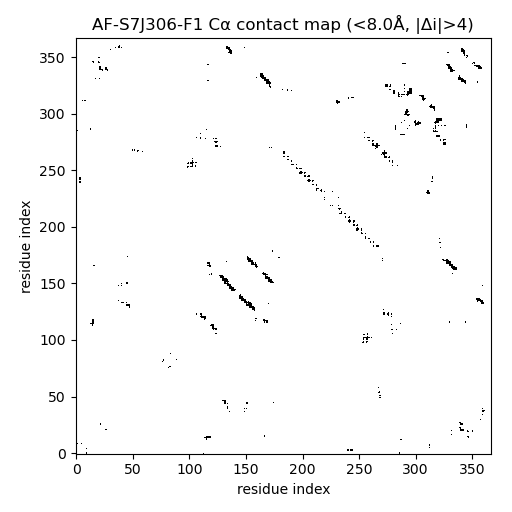OM 1039 C C . LEU A 1 135 ? 2.275 14.564 -17.666 1.00 77.62 135 LEU A C 1
ATOM 1041 O O . LEU A 1 135 ? 3.334 15.084 -17.318 1.00 77.62 135 LEU A O 1
ATOM 1045 N N . TRP A 1 136 ? 1.210 15.282 -18.010 1.00 73.19 136 TRP A N 1
ATOM 1046 C CA . TRP A 1 136 ? 1.146 16.728 -17.839 1.00 73.19 136 TRP A CA 1
ATOM 1047 C C . TRP A 1 136 ? 0.650 17.067 -16.448 1.00 73.19 136 TRP A C 1
ATOM 1049 O O . TRP A 1 136 ? -0.437 16.661 -16.011 1.00 73.19 136 TRP A O 1
ATOM 1059 N N . HIS A 1 137 ? 1.464 17.844 -15.755 1.00 68.06 137 HIS A N 1
ATOM 1060 C CA . HIS A 1 137 ? 1.145 18.359 -14.448 1.00 68.06 137 HIS A CA 1
ATOM 1061 C C . HIS A 1 137 ? 1.014 19.875 -14.520 1.00 68.06 137 HIS A C 1
ATOM 1063 O O . HIS A 1 137 ? 1.924 20.567 -14.968 1.00 68.06 137 HIS A O 1
ATOM 1069 N N . GLN A 1 138 ? -0.118 20.388 -14.045 1.00 64.12 138 GLN A N 1
ATOM 1070 C CA . GLN A 1 138 ? -0.376 21.817 -13.957 1.00 64.12 138 GLN A CA 1
ATOM 1071 C C . GLN A 1 138 ? -0.395 22.215 -12.486 1.00 64.12 138 GLN A C 1
ATOM 1073 O O . GLN A 1 138 ? -1.270 21.789 -11.733 1.00 64.12 138 GLN A O 1
ATOM 1078 N N . THR A 1 139 ? 0.572 23.031 -12.083 1.00 58.88 139 THR A N 1
ATOM 1079 C CA . THR A 1 139 ? 0.583 23.669 -10.769 1.00 58.88 139 THR A CA 1
ATOM 1080 C C . THR A 1 139 ? -0.017 25.061 -10.865 1.00 58.88 139 THR A C 1
ATOM 1082 O O . THR A 1 139 ? 0.436 25.896 -11.648 1.00 58.88 139 THR A O 1
ATOM 1085 N N . THR A 1 140 ? -1.008 25.340 -10.027 1.00 54.38 140 THR A N 1
ATOM 1086 C CA . THR A 1 140 ? -1.537 26.687 -9.807 1.00 54.38 140 THR A CA 1
ATOM 1087 C C . THR A 1 140 ? -0.785 27.334 -8.646 1.00 54.38 140 THR A C 1
ATOM 1089 O O . THR A 1 140 ? -0.925 26.918 -7.495 1.00 54.38 140 THR A O 1
ATOM 1092 N N . ARG A 1 141 ? 0.014 28.368 -8.926 1.00 51.94 141 ARG A N 1
ATOM 1093 C CA . ARG A 1 141 ? 0.605 29.247 -7.903 1.00 51.94 141 ARG A CA 1
ATOM 1094 C C . ARG A 1 141 ? -0.037 30.627 -8.024 1.00 51.94 141 ARG A C 1
ATOM 1096 O O . ARG A 1 141 ? 0.316 31.427 -8.887 1.00 51.94 141 ARG A O 1
ATOM 1103 N N . GLY A 1 142 ? -1.025 30.903 -7.173 1.00 57.12 142 GLY A N 1
ATOM 1104 C CA . GLY A 1 142 ? -1.802 32.145 -7.242 1.00 57.12 142 GLY A CA 1
ATOM 1105 C C . GLY A 1 142 ? -2.619 32.235 -8.537 1.00 57.12 142 GLY A C 1
ATOM 1106 O O . GLY A 1 142 ? -3.412 31.342 -8.826 1.00 57.12 142 GLY A O 1
ATOM 1107 N N . LYS A 1 143 ? -2.433 33.305 -9.323 1.00 50.06 143 LYS A N 1
ATOM 1108 C CA . LYS A 1 143 ? -3.090 33.491 -10.634 1.00 50.06 143 LYS A CA 1
ATOM 1109 C C . LYS A 1 143 ? -2.327 32.858 -11.806 1.00 50.06 143 LYS A C 1
ATOM 1111 O O . LYS A 1 143 ? -2.821 32.901 -12.930 1.00 50.06 143 LYS A O 1
ATOM 1116 N N . HIS A 1 144 ? -1.133 32.312 -11.580 1.00 46.28 144 HIS A N 1
ATOM 1117 C CA . HIS A 1 144 ? -0.312 31.725 -12.638 1.00 46.28 144 HIS A CA 1
ATOM 1118 C C . HIS A 1 144 ? -0.468 30.206 -12.676 1.00 46.28 144 HIS A C 1
ATOM 1120 O O . HIS A 1 144 ? -0.502 29.529 -11.642 1.00 46.28 144 HIS A O 1
ATOM 1126 N N . ARG A 1 145 ? -0.629 29.696 -13.898 1.00 59.47 145 ARG A N 1
ATOM 1127 C CA . ARG A 1 145 ? -0.755 28.277 -14.218 1.00 59.47 145 ARG A CA 1
ATOM 1128 C C . ARG A 1 145 ? 0.526 27.856 -14.919 1.00 59.47 145 ARG A C 1
ATOM 1130 O O . ARG A 1 145 ? 0.677 28.132 -16.104 1.00 59.47 145 ARG A O 1
ATOM 1137 N N . ASP A 1 146 ? 1.399 27.175 -14.189 1.00 59.66 146 ASP A N 1
ATOM 1138 C CA . ASP A 1 146 ? 2.626 26.616 -14.749 1.00 59.66 146 ASP A CA 1
ATOM 1139 C C . ASP A 1 146 ? 2.409 25.131 -15.023 1.00 59.66 146 ASP A C 1
ATOM 1141 O O . ASP A 1 146 ? 2.048 24.362 -14.125 1.00 59.66 146 ASP A O 1
ATOM 1145 N N . GLY A 1 147 ? 2.595 24.738 -16.279 1.00 66.38 147 GLY A N 1
ATOM 1146 C CA . GLY A 1 147 ? 2.505 23.355 -16.724 1.00 66.38 147 GLY A CA 1
ATOM 1147 C C . GLY A 1 147 ? 3.885 22.760 -16.978 1.00 66.38 147 GLY A C 1
ATOM 1148 O O . GLY A 1 147 ? 4.754 23.423 -17.540 1.00 66.38 147 GLY A O 1
ATOM 1149 N N . HIS A 1 148 ? 4.101 21.514 -16.566 1.00 69.56 148 HIS A N 1
ATOM 1150 C CA . HIS A 1 148 ? 5.319 20.766 -16.862 1.00 69.56 148 HIS A CA 1
ATOM 1151 C C . HIS A 1 148 ? 5.013 19.313 -17.231 1.00 69.56 148 HIS A C 1
ATOM 1153 O O . HIS A 1 148 ? 4.081 18.697 -16.708 1.00 69.56 148 HIS A O 1
ATOM 1159 N N . ILE A 1 149 ? 5.827 18.757 -18.133 1.00 74.12 149 ILE A N 1
ATOM 1160 C CA . ILE A 1 149 ? 5.758 17.349 -18.535 1.00 74.12 149 ILE A CA 1
ATOM 1161 C C . ILE A 1 149 ? 6.657 16.528 -17.615 1.00 74.12 149 ILE A C 1
ATOM 1163 O O . ILE A 1 149 ? 7.867 16.742 -17.549 1.00 74.12 149 ILE A O 1
ATOM 1167 N N . VAL A 1 150 ? 6.069 15.538 -16.959 1.00 76.19 150 VAL A N 1
ATOM 1168 C CA . VAL A 1 150 ? 6.779 14.498 -16.222 1.00 76.19 150 VAL A CA 1
ATOM 1169 C C . VAL A 1 150 ? 7.012 13.325 -17.171 1.00 76.19 150 VAL A C 1
ATOM 1171 O O . VAL A 1 150 ? 6.079 12.600 -17.502 1.00 76.19 150 VAL A O 1
ATOM 1174 N N . LYS A 1 151 ? 8.257 13.149 -17.626 1.00 76.56 151 LYS A N 1
ATOM 1175 C CA . LYS A 1 151 ? 8.649 12.066 -18.552 1.00 76.56 151 LYS A CA 1
ATOM 1176 C C . LYS A 1 151 ? 8.913 10.728 -17.852 1.00 76.56 151 LYS A C 1
ATOM 1178 O O . LYS A 1 151 ? 8.829 9.677 -18.474 1.00 76.56 151 LYS A O 1
ATOM 1183 N N . ASP A 1 152 ? 9.187 10.777 -16.553 1.00 83.06 152 ASP A N 1
ATOM 1184 C CA . ASP A 1 152 ? 9.575 9.641 -15.712 1.00 83.06 152 ASP A CA 1
ATOM 1185 C C . ASP A 1 152 ? 8.351 8.865 -15.193 1.00 83.06 152 ASP A C 1
ATOM 1187 O O . ASP A 1 152 ? 8.219 8.597 -13.997 1.00 83.06 152 ASP A O 1
ATOM 1191 N N . CYS A 1 153 ? 7.413 8.545 -16.086 1.00 86.25 153 CYS A N 1
ATOM 1192 C CA . CYS A 1 153 ? 6.154 7.890 -15.751 1.00 86.25 153 CYS A CA 1
ATOM 1193 C C . CYS A 1 153 ? 5.899 6.673 -16.642 1.00 86.25 153 CYS A C 1
ATOM 1195 O O . CYS A 1 153 ? 6.109 6.707 -17.853 1.00 86.25 153 CYS A O 1
ATOM 1197 N N . PHE A 1 154 ? 5.418 5.599 -16.020 1.00 90.06 154 PHE A N 1
ATOM 1198 C CA . PHE A 1 154 ? 5.108 4.330 -16.671 1.00 90.06 154 PHE A CA 1
ATOM 1199 C C . PHE A 1 154 ? 3.718 3.869 -16.256 1.00 90.06 154 PHE A C 1
ATOM 1201 O O . PHE A 1 154 ? 3.386 3.897 -15.070 1.00 90.06 154 PHE A O 1
ATOM 1208 N N . ILE A 1 155 ? 2.914 3.443 -17.223 1.00 91.69 155 ILE A N 1
ATOM 1209 C CA . ILE A 1 155 ? 1.598 2.858 -16.989 1.00 91.69 155 ILE A CA 1
ATOM 1210 C C . ILE A 1 155 ? 1.682 1.334 -16.970 1.00 91.69 155 ILE A C 1
ATOM 1212 O O . ILE A 1 155 ? 2.389 0.732 -17.782 1.00 91.69 155 ILE A O 1
ATOM 1216 N N . ASP A 1 156 ? 0.965 0.725 -16.028 1.00 93.19 156 ASP A N 1
ATOM 1217 C CA . ASP A 1 156 ? 0.840 -0.722 -15.901 1.00 93.19 156 ASP A CA 1
ATOM 1218 C C . ASP A 1 156 ? -0.415 -1.239 -16.614 1.00 93.19 156 ASP A C 1
ATOM 1220 O O . ASP A 1 156 ? -1.528 -1.172 -16.081 1.00 93.19 156 ASP A O 1
ATOM 1224 N N . LEU A 1 157 ? -0.230 -1.802 -17.806 1.00 92.75 157 LEU A N 1
ATOM 1225 C CA . LEU A 1 157 ? -1.315 -2.376 -18.604 1.00 92.75 157 LEU A CA 1
ATOM 1226 C C . LEU A 1 157 ? -1.677 -3.811 -18.195 1.00 92.75 157 LEU A C 1
ATOM 1228 O O . LEU A 1 157 ? -2.613 -4.379 -18.751 1.00 92.75 157 LEU A O 1
ATOM 1232 N N . SER A 1 158 ? -0.967 -4.419 -17.236 1.00 91.38 158 SER A N 1
ATOM 1233 C CA . SER A 1 158 ? -1.276 -5.785 -16.771 1.00 91.38 158 SER A CA 1
ATOM 1234 C C . SER A 1 158 ? -2.580 -5.891 -15.974 1.00 91.38 158 SER A C 1
ATOM 1236 O O . SER A 1 158 ? -3.050 -6.991 -15.710 1.00 91.38 158 SER A O 1
ATOM 1238 N N . THR A 1 159 ? -3.160 -4.751 -15.601 1.00 91.19 159 THR A N 1
ATOM 1239 C CA . THR A 1 159 ? -4.422 -4.645 -14.855 1.00 91.19 159 THR A CA 1
ATOM 1240 C C . THR A 1 159 ? -5.663 -4.668 -15.752 1.00 91.19 159 THR A C 1
ATOM 1242 O O . THR A 1 159 ? -6.774 -4.775 -15.236 1.00 91.19 159 THR A O 1
ATOM 1245 N N . LEU A 1 160 ? -5.483 -4.569 -17.074 1.00 93.12 160 LEU A N 1
ATOM 1246 C CA . LEU A 1 160 ? -6.571 -4.595 -18.049 1.00 93.12 160 LEU A CA 1
ATOM 1247 C C . LEU A 1 160 ? -7.072 -6.023 -18.293 1.00 93.12 160 LEU A C 1
ATOM 1249 O O . LEU A 1 160 ? -6.304 -6.984 -18.220 1.00 93.12 160 LEU A O 1
ATOM 1253 N N . ASP A 1 161 ? -8.358 -6.147 -18.614 1.00 92.44 161 ASP A N 1
ATOM 1254 C CA . ASP A 1 161 ? -8.973 -7.420 -18.984 1.00 92.44 161 ASP A CA 1
ATOM 1255 C C . ASP A 1 161 ? -8.568 -7.889 -20.398 1.00 92.44 161 ASP A C 1
ATOM 1257 O O . ASP A 1 161 ? -7.809 -7.233 -21.118 1.00 92.44 161 ASP A O 1
ATOM 1261 N N . GLU A 1 162 ? -9.090 -9.043 -20.822 1.00 91.25 162 GLU A N 1
ATOM 1262 C CA . GLU A 1 162 ? -8.827 -9.611 -22.154 1.00 91.25 162 GLU A CA 1
ATOM 1263 C C . GLU A 1 162 ? -9.289 -8.698 -23.302 1.00 91.25 162 GLU A C 1
ATOM 1265 O O . GLU A 1 162 ? -8.684 -8.697 -24.375 1.00 91.25 162 GLU A O 1
ATOM 1270 N N . SER A 1 163 ? -10.311 -7.868 -23.067 1.00 92.44 163 SER A N 1
ATOM 1271 C CA . SER A 1 163 ? -10.788 -6.852 -24.013 1.00 92.44 163 SER A CA 1
ATOM 1272 C C . SER A 1 163 ? -9.935 -5.578 -24.010 1.00 92.44 163 SER A C 1
ATOM 1274 O O . SER A 1 163 ? -10.233 -4.634 -24.741 1.00 92.44 163 SER A O 1
ATOM 1276 N N . LYS A 1 164 ? -8.863 -5.537 -23.207 1.00 91.94 164 LYS A N 1
ATOM 1277 C CA . LYS A 1 164 ? -8.043 -4.349 -22.936 1.00 91.94 164 LYS A CA 1
ATOM 1278 C C . LYS A 1 164 ? -8.862 -3.198 -22.334 1.00 91.94 164 LYS A C 1
ATOM 1280 O O . LYS A 1 164 ? -8.598 -2.030 -22.628 1.00 91.94 164 LYS A O 1
ATOM 1285 N N . SER A 1 165 ? -9.854 -3.519 -21.513 1.00 93.12 165 SER A N 1
ATOM 1286 C CA . SER A 1 165 ? -10.684 -2.563 -20.778 1.00 93.12 165 SER A CA 1
ATOM 1287 C C . SER A 1 165 ? -10.397 -2.647 -19.277 1.00 93.12 165 SER A C 1
ATOM 1289 O O . SER A 1 165 ? -9.915 -3.663 -18.776 1.00 93.12 165 SER A O 1
ATOM 1291 N N . GLY A 1 166 ? -10.647 -1.558 -18.548 1.00 93.56 166 GLY A N 1
ATOM 1292 C CA . GLY A 1 166 ? -10.427 -1.488 -17.099 1.00 93.56 166 GLY A CA 1
ATOM 1293 C C . GLY A 1 166 ? -9.628 -0.264 -16.662 1.00 93.56 166 GLY A C 1
ATOM 1294 O O . GLY A 1 166 ? -9.468 0.695 -17.417 1.00 93.56 166 GLY A O 1
ATOM 1295 N N . VAL A 1 167 ? -9.141 -0.278 -15.419 1.00 93.81 167 VAL A N 1
ATOM 1296 C CA . VAL A 1 167 ? -8.390 0.841 -14.833 1.00 93.81 167 VAL A CA 1
ATOM 1297 C C . VAL A 1 167 ? -6.912 0.491 -14.730 1.00 93.81 167 VAL A C 1
ATOM 1299 O O . VAL A 1 167 ? -6.523 -0.354 -13.926 1.00 93.81 167 VAL A O 1
ATOM 1302 N N . ALA A 1 168 ? -6.087 1.208 -15.490 1.00 93.88 168 ALA A N 1
ATOM 1303 C CA . ALA A 1 168 ? -4.636 1.097 -15.438 1.00 93.88 168 ALA A CA 1
ATOM 1304 C C . ALA A 1 168 ? -4.017 2.222 -14.603 1.00 93.88 168 ALA A C 1
ATOM 1306 O O . ALA A 1 168 ? -4.442 3.379 -14.647 1.00 93.88 168 ALA A O 1
ATOM 1307 N N . LEU A 1 169 ? -2.989 1.879 -13.831 1.00 92.81 169 LEU A N 1
ATOM 1308 C CA . LEU A 1 169 ? -2.334 2.792 -12.899 1.00 92.81 169 LEU A CA 1
ATOM 1309 C C . LEU A 1 169 ? -0.982 3.233 -13.451 1.00 92.81 169 LEU A C 1
ATOM 1311 O O . LEU A 1 169 ? -0.215 2.420 -13.967 1.00 92.81 169 LEU A O 1
ATOM 1315 N N . ALA A 1 170 ? -0.680 4.521 -13.312 1.00 91.31 170 ALA A N 1
ATOM 1316 C CA . ALA A 1 170 ? 0.611 5.081 -13.675 1.00 91.31 170 ALA A CA 1
ATOM 1317 C C . ALA A 1 170 ? 1.471 5.333 -12.437 1.00 91.31 170 ALA A C 1
ATOM 1319 O O . ALA A 1 170 ? 1.004 5.850 -11.416 1.00 91.31 170 ALA A O 1
ATOM 1320 N N . TYR A 1 171 ? 2.747 4.995 -12.559 1.00 90.50 171 TYR A N 1
ATOM 1321 C CA . TYR A 1 171 ? 3.750 5.105 -11.516 1.00 90.50 171 TYR A CA 1
ATOM 1322 C C . TYR A 1 171 ? 4.897 5.983 -11.988 1.00 90.50 171 TYR A C 1
ATOM 1324 O O . TYR A 1 171 ? 5.340 5.908 -13.133 1.00 90.50 171 TYR A O 1
ATOM 1332 N N . MET A 1 172 ? 5.403 6.806 -11.075 1.00 86.31 172 MET A N 1
ATOM 1333 C CA . MET A 1 172 ? 6.608 7.583 -11.319 1.00 86.31 172 MET A CA 1
ATOM 1334 C C . MET A 1 172 ? 7.841 6.720 -11.042 1.00 86.31 172 MET A C 1
ATOM 1336 O O . MET A 1 172 ? 7.964 6.111 -9.971 1.00 86.31 172 MET A O 1
ATOM 1340 N N . TYR A 1 173 ? 8.771 6.699 -11.989 1.00 85.56 173 TYR A N 1
ATOM 1341 C CA . TYR A 1 173 ? 10.068 6.059 -11.841 1.00 85.56 173 TYR A CA 1
ATOM 1342 C C . TYR A 1 173 ? 11.166 6.996 -12.339 1.00 85.56 173 TYR A C 1
ATOM 1344 O O . TYR A 1 173 ? 11.345 7.114 -13.552 1.00 85.56 173 TYR A O 1
ATOM 1352 N N . PRO A 1 174 ? 11.894 7.662 -11.420 1.00 78.25 174 PRO A N 1
ATOM 1353 C CA . PRO A 1 174 ? 12.870 8.676 -11.794 1.00 78.25 174 PRO A CA 1
ATOM 1354 C C . PRO A 1 174 ? 13.937 8.076 -12.707 1.00 78.25 174 PRO A C 1
ATOM 1356 O O . PRO A 1 174 ? 14.381 6.948 -12.480 1.00 78.25 174 PRO A O 1
ATOM 1359 N N . SER A 1 175 ? 14.355 8.815 -13.726 1.00 72.75 175 SER A N 1
ATOM 1360 C CA . SER A 1 175 ? 15.444 8.433 -14.632 1.00 72.75 175 SER A CA 1
ATOM 1361 C C . SER A 1 175 ? 16.812 8.476 -13.935 1.00 72.75 175 SER A C 1
ATOM 1363 O O . SER A 1 175 ? 17.648 7.602 -14.168 1.00 72.75 175 SER A O 1
ATOM 1365 N N . ASP A 1 176 ? 16.998 9.420 -13.011 1.00 74.38 176 ASP A N 1
ATOM 1366 C CA . ASP A 1 176 ? 18.240 9.626 -12.261 1.00 74.38 176 ASP A CA 1
ATOM 1367 C C . ASP A 1 176 ? 18.510 8.515 -11.225 1.00 74.38 176 ASP A C 1
ATOM 1369 O O . ASP A 1 176 ? 17.724 8.265 -10.303 1.00 74.38 176 ASP A O 1
ATOM 1373 N N . ALA A 1 177 ? 19.670 7.865 -11.349 1.00 69.81 177 ALA A N 1
ATOM 1374 C CA . ALA A 1 177 ? 20.147 6.845 -10.421 1.00 69.81 177 ALA A CA 1
ATOM 1375 C C . ALA A 1 177 ? 20.336 7.378 -8.990 1.00 69.81 177 ALA A C 1
ATOM 1377 O O . ALA A 1 177 ? 20.048 6.649 -8.033 1.00 69.81 177 ALA A O 1
ATOM 1378 N N . ALA A 1 178 ? 20.732 8.644 -8.830 1.00 71.75 178 ALA A N 1
ATOM 1379 C CA . ALA A 1 178 ? 20.902 9.278 -7.524 1.00 71.75 178 ALA A CA 1
ATOM 1380 C C . ALA A 1 178 ? 19.575 9.389 -6.760 1.00 71.75 178 ALA A C 1
ATOM 1382 O O . ALA A 1 178 ? 19.560 9.300 -5.535 1.00 71.75 178 ALA A O 1
ATOM 1383 N N . LEU A 1 179 ? 18.448 9.498 -7.472 1.00 71.31 179 LEU A N 1
ATOM 1384 C CA . LEU A 1 179 ? 17.109 9.508 -6.877 1.00 71.31 179 LEU A CA 1
ATOM 1385 C C . LEU A 1 179 ? 16.578 8.096 -6.590 1.00 71.31 179 LEU A C 1
ATOM 1387 O O . LEU A 1 179 ? 15.725 7.925 -5.719 1.00 71.31 179 LEU A O 1
ATOM 1391 N N . ARG A 1 180 ? 17.078 7.064 -7.283 1.00 74.06 180 ARG A N 1
ATOM 1392 C CA . ARG A 1 180 ? 16.645 5.665 -7.103 1.00 74.06 180 ARG A CA 1
ATOM 1393 C C . ARG A 1 180 ? 17.250 5.009 -5.865 1.00 74.06 180 ARG A C 1
ATOM 1395 O O . ARG A 1 180 ? 16.559 4.237 -5.204 1.00 74.06 180 ARG A O 1
ATOM 1402 N N . LEU A 1 181 ? 18.512 5.301 -5.547 1.00 70.31 181 LEU A N 1
ATOM 1403 C CA . LEU A 1 181 ? 19.218 4.668 -4.427 1.00 70.31 181 LEU A CA 1
ATOM 1404 C C . LEU A 1 181 ? 18.568 4.976 -3.058 1.00 70.31 181 LEU A C 1
ATOM 1406 O O . LEU A 1 181 ? 18.272 4.027 -2.325 1.00 70.31 181 LEU A O 1
ATOM 1410 N N . PRO A 1 182 ? 18.236 6.239 -2.715 1.00 72.88 182 PRO A N 1
ATOM 1411 C CA . PRO A 1 182 ? 17.544 6.553 -1.465 1.00 72.88 182 PRO A CA 1
ATOM 1412 C C . PRO A 1 182 ? 16.189 5.852 -1.350 1.00 72.88 182 PRO A C 1
ATOM 1414 O O . PRO A 1 182 ? 15.809 5.425 -0.265 1.00 72.88 182 PRO A O 1
ATOM 1417 N N . MET A 1 183 ? 15.484 5.669 -2.471 1.00 74.56 183 MET A N 1
ATOM 1418 C CA . MET A 1 183 ? 14.186 4.992 -2.503 1.00 74.56 183 MET A CA 1
ATOM 1419 C C . MET A 1 183 ? 14.266 3.496 -2.158 1.00 74.56 183 MET A C 1
ATOM 1421 O O . MET A 1 183 ? 13.249 2.917 -1.795 1.00 74.56 183 MET A O 1
ATOM 1425 N N . ALA A 1 184 ? 15.442 2.869 -2.239 1.00 73.75 184 ALA A N 1
ATOM 1426 C CA . ALA A 1 184 ? 15.643 1.481 -1.822 1.00 73.75 184 ALA A CA 1
ATOM 1427 C C . ALA A 1 184 ? 16.301 1.353 -0.438 1.00 73.75 184 ALA A C 1
ATOM 1429 O O . ALA A 1 184 ? 15.955 0.451 0.321 1.00 73.75 184 ALA A O 1
ATOM 1430 N N . VAL A 1 185 ? 17.209 2.267 -0.080 1.00 77.31 185 VAL A N 1
ATOM 1431 C CA . VAL A 1 185 ? 17.943 2.232 1.201 1.00 77.31 185 VAL A CA 1
ATOM 1432 C C . VAL A 1 185 ? 17.111 2.780 2.361 1.00 77.31 185 VAL A C 1
ATOM 1434 O O . VAL A 1 185 ? 17.080 2.185 3.437 1.00 77.31 185 VAL A O 1
ATOM 1437 N N . PHE A 1 186 ? 16.392 3.888 2.156 1.00 82.19 186 PHE A N 1
ATOM 1438 C CA . PHE A 1 186 ? 15.575 4.505 3.203 1.00 82.19 186 PHE A CA 1
ATOM 1439 C C . PHE A 1 186 ? 14.532 3.563 3.833 1.00 82.19 186 PHE A C 1
ATOM 1441 O O . PHE A 1 186 ? 14.469 3.520 5.061 1.00 82.19 186 PHE A O 1
ATOM 1448 N N . PRO A 1 187 ? 13.734 2.782 3.073 1.00 83.31 187 PRO A N 1
ATOM 1449 C CA . PRO A 1 187 ? 12.753 1.904 3.686 1.00 83.31 187 PRO A CA 1
ATOM 1450 C C . PRO A 1 187 ? 13.424 0.773 4.469 1.00 83.31 187 PRO A C 1
ATOM 1452 O O . PRO A 1 187 ? 12.944 0.453 5.546 1.00 83.31 187 PRO A O 1
ATOM 1455 N N . ILE A 1 188 ? 14.564 0.237 4.013 1.00 81.56 188 ILE A N 1
ATOM 1456 C CA . ILE A 1 188 ? 15.325 -0.787 4.753 1.00 81.56 188 ILE A CA 1
ATOM 1457 C C . ILE A 1 188 ? 15.711 -0.282 6.151 1.00 81.56 188 ILE A C 1
ATOM 1459 O O . ILE A 1 188 ? 15.560 -1.005 7.134 1.00 81.56 188 ILE A O 1
ATOM 1463 N N . LEU A 1 189 ? 16.167 0.970 6.249 1.00 82.62 189 LEU A N 1
ATOM 1464 C CA . LEU A 1 189 ? 16.598 1.566 7.515 1.00 82.62 189 LEU A CA 1
ATOM 1465 C C . LEU A 1 189 ? 15.425 2.027 8.392 1.00 82.62 189 LEU A C 1
ATOM 1467 O O . LEU A 1 189 ? 15.457 1.864 9.609 1.00 82.62 189 LEU A O 1
ATOM 1471 N N . ALA A 1 190 ? 14.389 2.614 7.792 1.00 86.38 190 ALA A N 1
ATOM 1472 C CA . ALA A 1 190 ? 13.287 3.236 8.524 1.00 86.38 190 ALA A CA 1
ATOM 1473 C C . ALA A 1 190 ? 12.198 2.242 8.960 1.00 86.38 190 ALA A C 1
ATOM 1475 O O . ALA A 1 190 ? 11.469 2.498 9.920 1.00 86.38 190 ALA A O 1
ATOM 1476 N N . LEU A 1 191 ? 12.061 1.111 8.271 1.00 88.62 191 LEU A N 1
ATOM 1477 C CA . LEU A 1 191 ? 10.970 0.171 8.494 1.00 88.62 191 LEU A CA 1
ATOM 1478 C C . LEU A 1 191 ? 10.975 -0.503 9.878 1.00 88.62 191 LEU A C 1
ATOM 1480 O O . LEU A 1 191 ? 9.889 -0.603 10.454 1.00 88.62 191 LEU A O 1
ATOM 1484 N N . PRO A 1 192 ? 12.118 -0.924 10.464 1.00 86.38 192 PRO A N 1
ATOM 1485 C CA . PRO A 1 192 ? 12.127 -1.449 11.830 1.00 86.38 192 PRO A CA 1
ATOM 1486 C C . PRO A 1 192 ? 11.575 -0.435 12.838 1.00 86.38 192 PRO A C 1
ATOM 1488 O O . PRO A 1 192 ? 10.743 -0.779 13.678 1.00 86.38 192 PRO A O 1
ATOM 1491 N N . LEU A 1 193 ? 11.966 0.837 12.701 1.00 87.75 193 LEU A N 1
ATOM 1492 C CA . LEU A 1 193 ? 11.454 1.916 13.541 1.00 87.75 193 LEU A CA 1
ATOM 1493 C C . LEU A 1 193 ? 9.953 2.128 13.314 1.00 87.75 193 LEU A C 1
ATOM 1495 O O . LEU A 1 193 ? 9.200 2.241 14.278 1.00 87.75 193 LEU A O 1
ATOM 1499 N N . LEU A 1 194 ? 9.495 2.123 12.059 1.00 89.12 194 LEU A N 1
ATOM 1500 C CA . LEU A 1 194 ? 8.072 2.250 11.737 1.00 89.12 194 LEU A CA 1
ATOM 1501 C C . LEU A 1 194 ? 7.240 1.109 12.338 1.00 89.12 194 LEU A C 1
ATOM 1503 O O . LEU A 1 194 ? 6.150 1.356 12.855 1.00 89.12 194 LEU A O 1
ATOM 1507 N N . ALA A 1 195 ? 7.741 -0.126 12.293 1.00 92.38 195 ALA A N 1
ATOM 1508 C CA . ALA A 1 195 ? 7.076 -1.276 12.893 1.00 92.38 195 ALA A CA 1
ATOM 1509 C C . ALA A 1 195 ? 6.909 -1.080 14.406 1.00 92.38 195 ALA A C 1
ATOM 1511 O O . ALA A 1 195 ? 5.798 -1.224 14.915 1.00 92.38 195 ALA A O 1
ATOM 1512 N N . ILE A 1 196 ? 7.972 -0.655 15.098 1.00 92.69 196 ILE A N 1
ATOM 1513 C CA . ILE A 1 196 ? 7.941 -0.347 16.536 1.00 92.69 196 ILE A CA 1
ATOM 1514 C C . ILE A 1 196 ? 6.957 0.788 16.827 1.00 92.69 196 ILE A C 1
ATOM 1516 O O . ILE A 1 196 ? 6.109 0.647 17.704 1.00 92.69 196 ILE A O 1
ATOM 1520 N N . VAL A 1 197 ? 7.003 1.888 16.071 1.00 91.56 197 VAL A N 1
ATOM 1521 C CA . VAL A 1 197 ? 6.073 3.017 16.239 1.00 91.56 197 VAL A CA 1
ATOM 1522 C C . VAL A 1 197 ? 4.627 2.558 16.062 1.00 91.56 197 VAL A C 1
ATOM 1524 O O . VAL A 1 197 ? 3.780 2.886 16.891 1.00 91.56 197 VAL A O 1
ATOM 1527 N N . LYS A 1 198 ? 4.329 1.751 15.034 1.00 91.62 198 LYS A N 1
ATOM 1528 C CA . LYS A 1 198 ? 2.987 1.189 14.829 1.00 91.62 198 LYS A CA 1
ATOM 1529 C C . LYS A 1 198 ? 2.581 0.256 15.969 1.00 91.62 198 LYS A C 1
ATOM 1531 O O . LYS A 1 198 ? 1.421 0.297 16.375 1.00 91.62 198 LYS A O 1
ATOM 1536 N N . MET A 1 199 ? 3.491 -0.554 16.503 1.00 95.25 199 MET A N 1
ATOM 1537 C CA . MET A 1 199 ? 3.217 -1.395 17.672 1.00 95.25 199 MET A CA 1
ATOM 1538 C C . MET A 1 199 ? 2.879 -0.540 18.896 1.00 95.25 199 MET A C 1
ATOM 1540 O O . MET A 1 199 ? 1.807 -0.704 19.475 1.00 95.25 199 MET A O 1
ATOM 1544 N N . VAL A 1 200 ? 3.737 0.418 19.248 1.00 95.75 200 VAL A N 1
ATOM 1545 C CA . VAL A 1 200 ? 3.538 1.315 20.397 1.00 95.75 200 VAL A CA 1
ATOM 1546 C C . VAL A 1 200 ? 2.232 2.095 20.261 1.00 95.75 200 VAL A C 1
ATOM 1548 O O . VAL A 1 200 ? 1.430 2.110 21.192 1.00 95.75 200 VAL A O 1
ATOM 1551 N N . TYR A 1 201 ? 1.966 2.676 19.090 1.00 93.94 201 TYR A N 1
ATOM 1552 C CA . TYR A 1 201 ? 0.718 3.386 18.822 1.00 93.94 201 TYR A CA 1
ATOM 1553 C C . TYR A 1 201 ? -0.509 2.489 19.021 1.00 93.94 201 TYR A C 1
ATOM 1555 O O . TYR A 1 201 ? -1.438 2.878 19.726 1.00 93.94 201 TYR A O 1
ATOM 1563 N N . ASN A 1 202 ? -0.519 1.277 18.455 1.00 95.31 202 ASN A N 1
ATOM 1564 C CA . ASN A 1 202 ? -1.660 0.372 18.605 1.00 95.31 202 ASN A CA 1
ATOM 1565 C C . ASN A 1 202 ? -1.818 -0.134 20.047 1.00 95.31 202 ASN A C 1
ATOM 1567 O O . ASN A 1 202 ? -2.946 -0.321 20.498 1.00 95.31 202 ASN A O 1
ATOM 1571 N N . LEU A 1 203 ? -0.724 -0.298 20.792 1.00 96.75 203 LEU A N 1
ATOM 1572 C CA . LEU A 1 203 ? -0.771 -0.650 22.210 1.00 96.75 203 LEU A CA 1
ATOM 1573 C C . LEU A 1 203 ? -1.369 0.485 23.052 1.00 96.75 203 LEU A C 1
ATOM 1575 O O . LEU A 1 203 ? -2.279 0.246 23.839 1.00 96.75 203 LEU A O 1
ATOM 1579 N N . ILE A 1 204 ? -0.936 1.731 22.841 1.00 96.06 204 ILE A N 1
ATOM 1580 C CA . ILE A 1 204 ? -1.534 2.907 23.497 1.00 96.06 204 ILE A CA 1
ATOM 1581 C C . ILE A 1 204 ? -3.018 3.008 23.130 1.00 96.06 204 ILE A C 1
ATOM 1583 O O . ILE A 1 204 ? -3.877 3.132 24.003 1.00 96.06 204 ILE A O 1
ATOM 1587 N N . ARG A 1 205 ? -3.339 2.890 21.838 1.00 95.12 205 ARG A N 1
ATOM 1588 C CA . ARG A 1 205 ? -4.712 2.944 21.329 1.00 95.12 205 ARG A CA 1
ATOM 1589 C C . ARG A 1 205 ? -5.599 1.874 21.961 1.00 95.12 205 ARG A C 1
ATOM 1591 O O . ARG A 1 205 ? -6.750 2.165 22.261 1.00 95.12 205 ARG A O 1
ATOM 1598 N N . PHE A 1 206 ? -5.090 0.661 22.180 1.00 96.25 206 PHE A N 1
ATOM 1599 C CA . PHE A 1 206 ? -5.821 -0.421 22.847 1.00 96.25 206 PHE A CA 1
ATOM 1600 C C . PHE A 1 206 ? -6.339 -0.006 24.231 1.00 96.25 206 PHE A C 1
ATOM 1602 O O . PHE A 1 206 ? -7.491 -0.287 24.551 1.00 96.25 206 PHE A O 1
ATOM 1609 N N . PHE A 1 207 ? -5.526 0.707 25.016 1.00 96.75 207 PHE A N 1
ATOM 1610 C CA . PHE A 1 207 ? -5.915 1.181 26.347 1.00 96.75 207 PHE A CA 1
ATOM 1611 C C . PHE A 1 207 ? -6.753 2.460 26.320 1.00 96.75 207 PHE A C 1
ATOM 1613 O O . PHE A 1 207 ? -7.627 2.625 27.163 1.00 96.75 207 PHE A O 1
ATOM 1620 N N . VAL A 1 208 ? -6.513 3.363 25.367 1.00 96.06 208 VAL A N 1
ATOM 1621 C CA . VAL A 1 208 ? -7.177 4.679 25.317 1.00 96.06 208 VAL A CA 1
ATOM 1622 C C . VAL A 1 208 ? -8.559 4.620 24.657 1.00 96.06 208 VAL A C 1
ATOM 1624 O O . VAL A 1 208 ? -9.481 5.318 25.085 1.00 96.06 208 VAL A O 1
ATOM 1627 N N . VAL A 1 209 ? -8.740 3.785 23.627 1.00 95.56 209 VAL A N 1
ATOM 1628 C CA . VAL A 1 209 ? -9.973 3.770 22.820 1.00 95.56 209 VAL A CA 1
ATOM 1629 C C . VAL A 1 209 ? -11.265 3.457 23.599 1.00 95.56 209 VAL A C 1
ATOM 1631 O O . VAL A 1 209 ? -12.288 4.055 23.261 1.00 95.56 209 VAL A O 1
ATOM 1634 N N . PRO A 1 210 ? -11.281 2.619 24.660 1.00 96.69 210 PRO A N 1
ATOM 1635 C CA . PRO A 1 210 ? -12.491 2.394 25.453 1.00 96.69 210 PRO A CA 1
ATOM 1636 C C . PRO A 1 210 ? -12.987 3.674 26.127 1.00 96.69 210 PRO A C 1
ATOM 1638 O O . PRO A 1 210 ? -14.172 3.994 26.048 1.00 96.69 210 PRO A O 1
ATOM 1641 N N . PHE A 1 211 ? -12.071 4.442 26.728 1.00 96.69 211 PHE A N 1
ATOM 1642 C CA . PHE A 1 211 ? -12.391 5.711 27.382 1.00 96.69 211 PHE A CA 1
ATOM 1643 C C . PHE A 1 211 ? -12.883 6.743 26.375 1.00 96.69 211 PHE A C 1
ATOM 1645 O O . PHE A 1 211 ? -13.869 7.427 26.634 1.00 96.69 211 PHE A O 1
ATOM 1652 N N . TYR A 1 212 ? -12.245 6.806 25.202 1.00 95.38 212 TYR A N 1
ATOM 1653 C CA . TYR A 1 212 ? -12.684 7.671 24.112 1.00 95.38 212 TYR A CA 1
ATOM 1654 C C . TYR A 1 212 ? -14.126 7.370 23.683 1.00 95.38 212 TYR A C 1
ATOM 1656 O O . TYR A 1 212 ? -14.939 8.284 23.572 1.00 95.38 212 TYR A O 1
ATOM 1664 N N . ILE A 1 213 ? -14.466 6.095 23.482 1.00 95.75 213 ILE A N 1
ATOM 1665 C CA . ILE A 1 213 ? -15.811 5.689 23.052 1.00 95.75 213 ILE A CA 1
ATOM 1666 C C . ILE A 1 213 ? -16.849 5.987 24.138 1.00 95.75 213 ILE A C 1
ATOM 1668 O O . ILE A 1 213 ? -17.900 6.537 23.822 1.00 95.75 213 ILE A O 1
ATOM 1672 N N . ILE A 1 214 ? -16.562 5.684 25.409 1.00 96.38 214 ILE A N 1
ATOM 1673 C CA . ILE A 1 214 ? -17.468 6.003 26.527 1.00 96.38 214 ILE A CA 1
ATOM 1674 C C . ILE A 1 214 ? -17.693 7.514 26.613 1.00 96.38 214 ILE A C 1
ATOM 1676 O O . ILE A 1 214 ? -18.836 7.960 26.712 1.00 96.38 214 ILE A O 1
ATOM 1680 N N . PHE A 1 215 ? -16.622 8.304 26.516 1.00 95.19 215 PHE A N 1
ATOM 1681 C CA . PHE A 1 215 ? -16.711 9.759 26.497 1.00 95.19 215 PHE A CA 1
ATOM 1682 C C . PHE A 1 215 ? -17.592 10.248 25.341 1.00 95.19 215 PHE A C 1
ATOM 1684 O O . PHE A 1 215 ? -18.501 11.040 25.573 1.00 95.19 215 PHE A O 1
ATOM 1691 N N . GLN A 1 216 ? -17.400 9.723 24.126 1.00 93.75 216 GLN A N 1
ATOM 1692 C CA . GLN A 1 216 ? -18.230 10.080 22.973 1.00 93.75 216 GLN A CA 1
ATOM 1693 C C . GLN A 1 216 ? -19.698 9.672 23.135 1.00 93.75 216 GLN A C 1
ATOM 1695 O O . GLN A 1 216 ? -20.591 10.392 22.706 1.00 93.75 216 GLN A O 1
ATOM 1700 N N . MET A 1 217 ? -19.985 8.535 23.768 1.00 93.62 217 MET A N 1
ATOM 1701 C CA . MET A 1 217 ? -21.366 8.141 24.058 1.00 93.62 217 MET A CA 1
ATOM 1702 C C . MET A 1 217 ? -22.035 9.112 25.040 1.00 93.62 217 MET A C 1
ATOM 1704 O O . MET A 1 217 ? -23.185 9.500 24.836 1.00 93.62 217 MET A O 1
ATOM 1708 N N . ILE A 1 218 ? -21.310 9.529 26.082 1.00 93.69 218 ILE A N 1
ATOM 1709 C CA . ILE A 1 218 ? -21.781 10.499 27.078 1.00 93.69 218 ILE A CA 1
ATOM 1710 C C . ILE A 1 218 ? -22.046 11.854 26.413 1.00 93.69 218 ILE A C 1
ATOM 1712 O O . ILE A 1 218 ? -23.127 12.419 26.583 1.00 93.69 218 ILE A O 1
ATOM 1716 N N . THR A 1 219 ? -21.105 12.365 25.617 1.00 91.94 219 THR A N 1
ATOM 1717 C CA . THR A 1 219 ? -21.285 13.643 24.913 1.00 91.94 219 THR A CA 1
ATOM 1718 C C . THR A 1 219 ? -22.448 13.575 23.928 1.00 91.94 219 THR A C 1
ATOM 1720 O O . THR A 1 219 ? -23.311 14.443 23.966 1.00 91.94 219 THR A O 1
ATOM 1723 N N . GLN A 1 220 ? -22.554 12.521 23.112 1.00 90.69 220 GLN A N 1
ATOM 1724 C CA . GLN A 1 220 ? -23.665 12.346 22.168 1.00 90.69 220 GLN A CA 1
ATOM 1725 C C . GLN A 1 220 ? -25.029 12.285 22.870 1.00 90.69 220 GLN A C 1
ATOM 1727 O O . GLN A 1 220 ? -26.010 12.800 22.336 1.00 90.69 220 GLN A O 1
ATOM 1732 N N . TYR A 1 221 ? -25.095 11.705 24.071 1.00 88.12 221 TYR A N 1
ATOM 1733 C CA . TYR A 1 221 ? -26.313 11.680 24.880 1.00 88.12 221 TYR A CA 1
ATOM 1734 C C . TYR A 1 221 ? -26.696 13.073 25.405 1.00 88.12 221 TYR A C 1
ATOM 1736 O O . TYR A 1 221 ? -27.852 13.483 25.290 1.00 88.12 221 TYR A O 1
ATOM 1744 N N . PHE A 1 222 ? -25.736 13.829 25.947 1.00 91.19 222 PHE A N 1
ATOM 1745 C CA . PHE A 1 222 ? -26.007 15.136 26.559 1.00 91.19 222 PHE A CA 1
ATOM 1746 C C . PHE A 1 222 ? -26.133 16.287 25.558 1.00 91.19 222 PHE A C 1
ATOM 1748 O O . PHE A 1 222 ? -26.902 17.217 25.797 1.00 91.19 222 PHE A O 1
ATOM 1755 N N . SER A 1 223 ? -25.418 16.245 24.433 1.00 83.75 223 SER A N 1
ATOM 1756 C CA . SER A 1 223 ? -25.378 17.352 23.473 1.00 83.75 223 SER A CA 1
ATOM 1757 C C . SER A 1 223 ? -26.688 17.552 22.705 1.00 83.75 223 SER A C 1
ATOM 1759 O O . SER A 1 223 ? -26.832 18.588 22.066 1.00 83.75 223 SER A O 1
ATOM 1761 N N . LYS A 1 224 ? -27.637 16.600 22.738 1.00 74.94 224 LYS A N 1
ATOM 1762 C CA . LYS A 1 224 ? -28.910 16.629 21.976 1.00 74.94 224 LYS A CA 1
ATOM 1763 C C . LYS A 1 224 ? -28.753 16.914 20.469 1.00 74.94 224 LYS A C 1
ATOM 1765 O O . LYS A 1 224 ? -29.730 17.222 19.796 1.00 74.94 224 LYS A O 1
ATOM 1770 N N . ILE A 1 225 ? -27.538 16.802 19.932 1.00 78.12 225 ILE A N 1
ATOM 1771 C CA . ILE A 1 225 ? -27.259 16.938 18.505 1.00 78.12 225 ILE A CA 1
ATOM 1772 C C . ILE A 1 225 ? -27.788 15.675 17.826 1.00 78.12 225 ILE A C 1
ATOM 1774 O O . ILE A 1 225 ? -27.472 14.560 18.250 1.00 78.12 225 ILE A O 1
ATOM 1778 N N . GLU A 1 226 ? -28.575 15.833 16.765 1.00 80.00 226 GLU A N 1
ATOM 1779 C CA . GLU A 1 226 ? -29.002 14.704 15.942 1.00 80.00 226 GLU A CA 1
ATOM 1780 C C . GLU A 1 226 ? -27.796 14.098 15.215 1.00 80.00 226 GLU A C 1
ATOM 1782 O O . GLU A 1 226 ? -27.386 14.528 14.140 1.00 80.00 226 GLU A O 1
ATOM 1787 N N . VAL A 1 227 ? -27.197 13.074 15.823 1.00 82.12 227 VAL A N 1
ATOM 1788 C CA . VAL A 1 227 ? -26.140 12.283 15.190 1.00 82.12 227 VAL A CA 1
ATOM 1789 C C . VAL A 1 227 ? -26.782 11.184 14.350 1.00 82.12 227 VAL A C 1
ATOM 1791 O O . VAL A 1 227 ? -27.645 10.441 14.838 1.00 82.12 227 VAL A O 1
ATOM 1794 N N . ASN A 1 228 ? -26.327 11.056 13.100 1.00 86.38 228 ASN A N 1
ATOM 1795 C CA . ASN A 1 228 ? -26.698 9.966 12.198 1.00 86.38 228 ASN A CA 1
ATOM 1796 C C . ASN A 1 228 ? -26.518 8.610 12.904 1.00 86.38 228 ASN A C 1
ATOM 1798 O O . ASN A 1 228 ? -25.487 8.366 13.527 1.00 86.38 228 ASN A O 1
ATOM 1802 N N . VAL A 1 229 ? -27.499 7.711 12.783 1.00 85.12 229 VAL A N 1
ATOM 1803 C CA . VAL A 1 229 ? -27.491 6.374 13.407 1.00 85.12 229 VAL A CA 1
ATOM 1804 C C . VAL A 1 229 ? -26.201 5.602 13.109 1.00 85.12 229 VAL A C 1
ATOM 1806 O O . VAL A 1 229 ? -25.672 4.912 13.981 1.00 85.12 229 VAL A O 1
ATOM 1809 N N . ASN A 1 230 ? -25.642 5.764 11.909 1.00 85.44 230 ASN A N 1
ATOM 1810 C CA . ASN A 1 230 ? -24.401 5.098 11.515 1.00 85.44 230 ASN A CA 1
ATOM 1811 C C . ASN A 1 230 ? -23.162 5.630 12.256 1.00 85.44 230 ASN A C 1
ATOM 1813 O O . ASN A 1 230 ? -22.207 4.880 12.453 1.00 85.44 230 ASN A O 1
ATOM 1817 N N . GLU A 1 231 ? -23.202 6.876 12.726 1.00 87.62 231 GLU A N 1
ATOM 1818 C CA . GLU A 1 231 ? -22.115 7.562 13.437 1.00 87.62 231 GLU A CA 1
ATOM 1819 C C . GLU A 1 231 ? -22.263 7.528 14.970 1.00 87.62 231 GLU A C 1
ATOM 1821 O O . GLU A 1 231 ? -21.370 7.967 15.696 1.00 87.62 231 GLU A O 1
ATOM 1826 N N . ARG A 1 232 ? -23.367 6.977 15.492 1.00 90.50 232 ARG A N 1
ATOM 1827 C CA . ARG A 1 232 ? -23.582 6.844 16.941 1.00 90.50 232 ARG A CA 1
ATOM 1828 C C . ARG A 1 232 ? -22.723 5.741 17.532 1.00 90.50 232 ARG A C 1
ATOM 1830 O O . ARG A 1 232 ? -22.847 4.580 17.132 1.00 90.50 232 ARG A O 1
ATOM 1837 N N . PHE A 1 233 ? -21.890 6.104 18.501 1.00 92.94 233 PHE A N 1
ATOM 1838 C CA . PHE A 1 233 ? -21.041 5.155 19.212 1.00 92.94 233 PHE A CA 1
ATOM 1839 C C . PHE A 1 233 ? -21.870 4.188 20.058 1.00 92.94 233 PHE A C 1
ATOM 1841 O O . PHE A 1 233 ? -22.885 4.550 20.650 1.00 92.94 233 PHE A O 1
ATOM 1848 N N . ALA A 1 234 ? -21.421 2.939 20.110 1.00 92.25 234 ALA A N 1
ATOM 1849 C CA . ALA A 1 234 ? -22.029 1.877 20.893 1.00 92.25 234 ALA A CA 1
ATOM 1850 C C . ALA A 1 234 ? -20.963 1.114 21.687 1.00 92.25 234 ALA A C 1
ATOM 1852 O O . ALA A 1 234 ? -19.822 0.989 21.249 1.00 92.25 234 ALA A O 1
ATOM 1853 N N . LEU A 1 235 ? -21.356 0.494 22.805 1.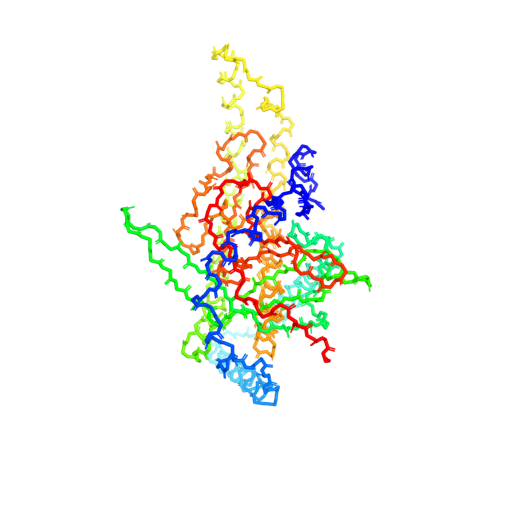00 92.88 235 LEU A N 1
ATOM 1854 C CA . LEU A 1 235 ? -20.443 -0.302 23.641 1.00 92.88 235 LEU A CA 1
ATOM 1855 C C . LEU A 1 235 ? -19.718 -1.406 22.858 1.00 92.88 235 LEU A C 1
ATOM 1857 O O . LEU A 1 235 ? -18.541 -1.660 23.089 1.00 92.88 235 LEU A O 1
ATOM 1861 N N . LYS A 1 236 ? -20.386 -2.022 21.872 1.00 93.12 236 LYS A N 1
ATOM 1862 C CA . LYS A 1 236 ? -19.767 -3.035 21.000 1.00 93.12 236 LYS A CA 1
ATOM 1863 C C . LYS A 1 236 ? -18.588 -2.502 20.176 1.00 93.12 236 LYS A C 1
ATOM 1865 O O . LYS A 1 236 ? -17.741 -3.287 19.753 1.00 93.12 236 LYS A O 1
ATOM 1870 N N . ASP A 1 237 ? -18.523 -1.190 19.944 1.00 93.44 237 ASP A N 1
ATOM 1871 C CA . ASP A 1 237 ? -17.406 -0.571 19.236 1.00 93.44 237 ASP A CA 1
ATOM 1872 C C . ASP A 1 237 ? -16.120 -0.634 20.080 1.00 93.44 237 ASP A C 1
ATOM 1874 O O . ASP A 1 237 ? -15.042 -0.721 19.504 1.00 93.44 237 ASP A O 1
ATOM 1878 N N . ILE A 1 238 ? -16.210 -0.703 21.418 1.00 94.81 238 ILE A N 1
ATOM 1879 C CA . ILE A 1 238 ? -15.044 -0.869 22.304 1.00 94.81 238 ILE A CA 1
ATOM 1880 C C . ILE A 1 238 ? -14.307 -2.166 21.971 1.00 94.81 238 ILE A C 1
ATOM 1882 O O . ILE A 1 238 ? -13.135 -2.136 21.602 1.00 94.81 238 ILE A O 1
ATOM 1886 N N . ALA A 1 239 ? -15.008 -3.302 22.030 1.00 94.38 239 ALA A N 1
ATOM 1887 C CA . ALA A 1 239 ? -14.419 -4.607 21.742 1.00 94.38 239 ALA A CA 1
ATOM 1888 C C . ALA A 1 239 ? -13.866 -4.682 20.309 1.00 94.38 239 ALA A C 1
ATOM 1890 O O . ALA A 1 239 ? -12.776 -5.213 20.090 1.00 94.38 239 ALA A O 1
ATOM 1891 N N . ARG A 1 240 ? -14.580 -4.099 19.335 1.00 93.75 240 ARG A N 1
ATOM 1892 C CA . ARG A 1 240 ? -14.129 -4.031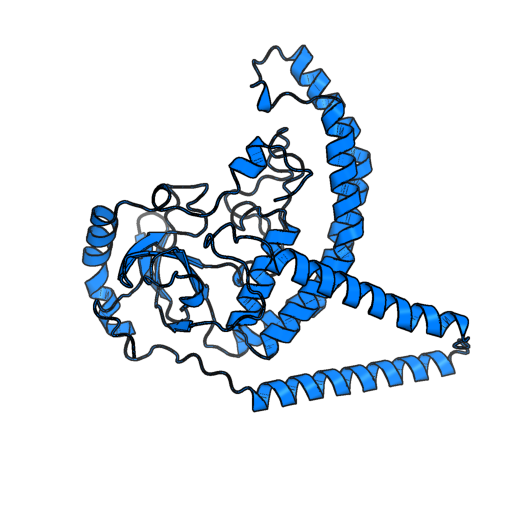 17.939 1.00 93.75 240 ARG A CA 1
ATOM 1893 C C . ARG A 1 240 ? -12.829 -3.243 17.799 1.00 93.75 240 ARG A C 1
ATOM 1895 O O . ARG A 1 240 ? -11.897 -3.725 17.159 1.00 93.75 240 ARG A O 1
ATOM 1902 N N . GLU A 1 241 ? -12.760 -2.041 18.367 1.00 94.38 241 GLU A N 1
ATOM 1903 C CA . GLU A 1 241 ? -11.594 -1.170 18.221 1.00 94.38 241 GLU A CA 1
ATOM 1904 C C . GLU A 1 241 ? -10.391 -1.655 19.027 1.00 94.38 241 GLU A C 1
ATOM 1906 O O . GLU A 1 241 ? -9.268 -1.567 18.530 1.00 94.38 241 GLU A O 1
ATOM 1911 N N . MET A 1 242 ? -10.608 -2.224 20.214 1.00 95.38 242 MET A N 1
ATOM 1912 C CA . MET A 1 242 ? -9.561 -2.914 20.972 1.00 95.38 242 MET A CA 1
ATOM 1913 C C . MET A 1 242 ? -9.032 -4.121 20.191 1.00 95.38 242 MET A C 1
ATOM 1915 O O . MET A 1 242 ? -7.824 -4.250 20.001 1.00 95.38 242 MET A O 1
ATOM 1919 N N . GLY A 1 243 ? -9.920 -4.971 19.665 1.00 94.62 243 GLY A N 1
ATOM 1920 C CA . GLY A 1 243 ? -9.539 -6.119 18.840 1.00 94.62 243 GLY A CA 1
ATOM 1921 C C . GLY A 1 243 ? -8.748 -5.709 17.596 1.00 94.62 243 GLY A C 1
ATOM 1922 O O . GLY A 1 243 ? -7.723 -6.319 17.290 1.00 94.62 243 GLY A O 1
ATOM 1923 N N . ARG A 1 244 ? -9.160 -4.626 16.926 1.00 92.56 244 ARG A N 1
ATOM 1924 C CA . ARG A 1 244 ? -8.428 -4.044 15.793 1.00 92.56 244 ARG A CA 1
ATOM 1925 C C . ARG A 1 244 ? -7.030 -3.576 16.201 1.00 92.56 244 ARG A C 1
ATOM 1927 O O . ARG A 1 244 ? -6.067 -3.915 15.518 1.00 92.56 244 ARG A O 1
ATOM 1934 N N . SER A 1 245 ? -6.909 -2.825 17.298 1.00 94.38 245 SER A N 1
ATOM 1935 C CA . SER A 1 245 ? -5.614 -2.362 17.818 1.00 94.38 245 SER A CA 1
ATOM 1936 C C . SER A 1 245 ? -4.685 -3.535 18.128 1.00 94.38 245 SER A C 1
ATOM 1938 O O . SER A 1 245 ? -3.543 -3.556 17.676 1.00 94.38 245 SER A O 1
ATOM 1940 N N . LEU A 1 246 ? -5.182 -4.556 18.830 1.00 95.31 246 LEU A N 1
ATOM 1941 C CA . LEU A 1 246 ? -4.393 -5.738 19.169 1.00 95.31 246 LEU A CA 1
ATOM 1942 C C . LEU A 1 246 ? -3.957 -6.507 17.915 1.00 95.31 246 LEU A C 1
ATOM 1944 O O . LEU A 1 246 ? -2.794 -6.886 17.792 1.00 95.31 246 LEU A O 1
ATOM 1948 N N . ALA A 1 247 ? -4.857 -6.691 16.946 1.00 93.75 247 ALA A N 1
ATOM 1949 C CA . ALA A 1 247 ? -4.524 -7.341 15.683 1.00 93.75 247 ALA A CA 1
ATOM 1950 C C . ALA A 1 247 ? -3.451 -6.563 14.904 1.00 93.75 247 ALA A C 1
ATOM 1952 O O . ALA A 1 247 ? -2.513 -7.166 14.387 1.00 93.75 247 ALA A O 1
ATOM 1953 N N . ASN A 1 248 ? -3.551 -5.234 14.844 1.00 92.75 248 ASN A N 1
ATOM 1954 C CA . ASN A 1 248 ? -2.558 -4.387 14.182 1.00 92.75 248 ASN A CA 1
ATOM 1955 C C . ASN A 1 248 ? -1.201 -4.416 14.896 1.00 92.75 248 ASN A C 1
ATOM 1957 O O . ASN A 1 248 ? -0.172 -4.467 14.223 1.00 92.75 248 ASN A O 1
ATOM 1961 N N . PHE A 1 249 ? -1.194 -4.431 16.233 1.00 95.12 249 PHE A N 1
ATOM 1962 C CA . PHE A 1 249 ? 0.014 -4.613 17.042 1.00 95.12 249 PHE A CA 1
ATOM 1963 C C . PHE A 1 249 ? 0.714 -5.933 16.696 1.00 95.12 249 PHE A C 1
ATOM 1965 O O . PHE A 1 249 ? 1.884 -5.927 16.319 1.00 95.12 249 PHE A O 1
ATOM 1972 N N . MET A 1 250 ? -0.020 -7.050 16.730 1.00 94.38 250 MET A N 1
ATOM 1973 C CA . MET A 1 250 ? 0.533 -8.383 16.458 1.00 94.38 250 MET A CA 1
ATOM 1974 C C . MET A 1 250 ? 0.988 -8.555 15.004 1.00 94.38 250 MET A C 1
ATOM 1976 O O . MET A 1 250 ? 1.926 -9.299 14.732 1.00 94.38 250 MET A O 1
ATOM 1980 N N . ARG A 1 251 ? 0.328 -7.884 14.052 1.00 94.38 251 ARG A N 1
ATOM 1981 C CA . ARG A 1 251 ? 0.644 -7.997 12.620 1.00 94.38 251 ARG A CA 1
ATOM 1982 C C . ARG A 1 251 ? 1.791 -7.103 12.165 1.00 94.38 251 ARG A C 1
ATOM 1984 O O . ARG A 1 251 ? 2.415 -7.420 11.155 1.00 94.38 251 ARG A O 1
ATOM 1991 N N . ALA A 1 252 ? 2.077 -6.009 12.871 1.00 94.31 252 ALA A N 1
ATOM 1992 C CA . ALA A 1 252 ? 3.106 -5.043 12.486 1.00 94.31 252 ALA A CA 1
ATOM 1993 C C . ALA A 1 252 ? 4.472 -5.668 12.117 1.00 94.31 252 ALA A C 1
ATOM 1995 O O . ALA A 1 252 ? 4.986 -5.318 11.053 1.00 94.31 252 ALA A O 1
ATOM 1996 N N . PRO A 1 253 ? 5.049 -6.610 12.895 1.00 93.81 253 PRO A N 1
ATOM 1997 C CA . PRO A 1 253 ? 6.336 -7.214 12.540 1.00 93.81 253 PRO A CA 1
ATOM 1998 C C . PRO A 1 253 ? 6.272 -8.083 11.273 1.00 93.81 253 PRO A C 1
ATOM 2000 O O . PRO A 1 253 ? 7.229 -8.121 10.501 1.00 93.81 253 PRO A O 1
ATOM 2003 N N . PHE A 1 254 ? 5.137 -8.733 11.001 1.00 95.81 254 PHE A N 1
ATOM 2004 C CA . PHE A 1 254 ? 4.948 -9.529 9.783 1.00 95.81 254 PHE A CA 1
ATOM 2005 C C . PHE A 1 254 ? 4.760 -8.648 8.547 1.00 95.81 254 PHE A C 1
ATOM 2007 O O . PHE A 1 254 ? 5.331 -8.939 7.500 1.00 95.81 254 PHE A O 1
ATOM 2014 N N . TYR A 1 255 ? 4.033 -7.532 8.671 1.00 95.44 255 TYR A N 1
ATOM 2015 C CA . TYR A 1 255 ? 3.974 -6.523 7.610 1.00 95.44 255 TYR A CA 1
ATOM 2016 C C . TYR A 1 255 ? 5.346 -5.905 7.338 1.00 95.44 255 TYR A C 1
ATOM 2018 O O . TYR A 1 255 ? 5.687 -5.695 6.179 1.00 95.44 255 TYR A O 1
ATOM 2026 N N . ALA A 1 256 ? 6.158 -5.667 8.371 1.00 93.56 256 ALA A N 1
ATOM 2027 C CA . ALA A 1 256 ? 7.536 -5.227 8.186 1.00 93.56 256 ALA A CA 1
ATOM 2028 C C . ALA A 1 256 ? 8.366 -6.284 7.437 1.00 93.56 256 ALA A C 1
ATOM 2030 O O . ALA A 1 256 ? 9.030 -5.972 6.454 1.00 93.56 256 ALA A O 1
ATOM 2031 N N . SER A 1 257 ? 8.274 -7.561 7.807 1.00 92.94 257 SER A N 1
ATOM 2032 C CA . SER A 1 257 ? 8.962 -8.616 7.051 1.00 92.94 257 SER A CA 1
ATOM 2033 C C . SER A 1 257 ? 8.509 -8.674 5.583 1.00 92.94 257 SER A C 1
ATOM 2035 O O . SER A 1 257 ? 9.348 -8.681 4.683 1.00 92.94 257 SER A O 1
ATOM 2037 N N . ALA A 1 258 ? 7.199 -8.610 5.323 1.00 95.00 258 ALA A N 1
ATOM 2038 C CA . ALA A 1 258 ? 6.651 -8.536 3.968 1.00 95.00 258 ALA A CA 1
ATOM 2039 C C . ALA A 1 258 ? 7.195 -7.329 3.185 1.00 95.00 258 ALA A C 1
ATOM 2041 O O . ALA A 1 258 ? 7.542 -7.459 2.015 1.00 95.00 258 ALA A O 1
ATOM 2042 N N . TYR A 1 259 ? 7.320 -6.173 3.837 1.00 93.38 259 TYR A N 1
ATOM 2043 C CA . TYR A 1 259 ? 7.804 -4.939 3.217 1.00 93.38 259 TYR A CA 1
ATOM 2044 C C . TYR A 1 259 ? 9.279 -5.050 2.843 1.00 93.38 259 TYR A C 1
ATOM 2046 O O . TYR A 1 259 ? 9.674 -4.643 1.752 1.00 93.38 259 TYR A O 1
ATOM 2054 N N . MET A 1 260 ? 10.098 -5.661 3.701 1.00 89.00 260 MET A N 1
ATOM 2055 C CA . MET A 1 260 ? 11.490 -5.959 3.360 1.00 89.00 260 MET A CA 1
ATOM 2056 C C . MET A 1 260 ? 11.573 -6.824 2.102 1.00 89.00 260 MET A C 1
ATOM 2058 O O . MET A 1 260 ? 12.334 -6.501 1.193 1.00 89.00 260 MET A O 1
ATOM 2062 N N . ILE A 1 261 ? 10.755 -7.878 2.009 1.00 90.38 261 ILE A N 1
ATOM 2063 C CA . ILE A 1 261 ? 10.707 -8.758 0.832 1.00 90.38 261 ILE A CA 1
ATOM 2064 C C . ILE A 1 261 ? 10.338 -7.962 -0.431 1.00 90.38 261 ILE A C 1
ATOM 2066 O O . ILE A 1 261 ? 11.001 -8.115 -1.457 1.00 90.38 261 ILE A O 1
ATOM 2070 N N . THR A 1 262 ? 9.330 -7.084 -0.379 1.00 91.62 262 THR A N 1
ATOM 2071 C CA . THR A 1 262 ? 8.927 -6.290 -1.557 1.00 91.62 262 THR A CA 1
ATOM 2072 C C . THR A 1 262 ? 9.969 -5.247 -1.954 1.00 91.62 262 THR A C 1
ATOM 2074 O O . THR A 1 262 ? 10.147 -4.996 -3.145 1.00 91.62 262 THR A O 1
ATOM 2077 N N . VAL A 1 263 ? 10.701 -4.672 -0.995 1.00 87.31 263 VAL A N 1
ATOM 2078 C CA . VAL A 1 263 ? 11.818 -3.755 -1.274 1.00 87.31 263 VAL A CA 1
ATOM 2079 C C . VAL A 1 263 ? 12.992 -4.493 -1.913 1.00 87.31 263 VAL A C 1
ATOM 2081 O O . VAL A 1 263 ? 13.532 -4.011 -2.907 1.00 87.31 263 VAL A O 1
ATOM 2084 N N . PHE A 1 264 ? 13.353 -5.678 -1.411 1.00 84.38 264 PHE A N 1
ATOM 2085 C CA . PHE A 1 264 ? 14.375 -6.517 -2.044 1.00 84.38 264 PHE A CA 1
ATOM 2086 C C . PHE A 1 264 ? 13.962 -6.940 -3.454 1.00 84.38 264 PHE A C 1
ATOM 2088 O O . PHE A 1 264 ? 14.776 -6.882 -4.373 1.00 84.38 264 PHE A O 1
ATOM 2095 N N . TYR A 1 265 ? 12.690 -7.280 -3.662 1.00 85.69 265 TYR A N 1
ATOM 2096 C CA . TYR A 1 265 ? 12.164 -7.516 -5.004 1.00 85.69 265 TYR A CA 1
ATOM 2097 C C . TYR A 1 265 ? 12.273 -6.265 -5.890 1.00 85.69 265 TYR A C 1
ATOM 2099 O O . TYR A 1 265 ? 12.683 -6.372 -7.041 1.00 85.69 265 TYR A O 1
ATOM 2107 N N . GLY A 1 266 ? 12.038 -5.071 -5.337 1.00 84.06 266 GLY A N 1
ATOM 2108 C CA . GLY A 1 266 ? 12.262 -3.784 -6.007 1.00 84.06 266 GLY A CA 1
ATOM 2109 C C . GLY A 1 266 ? 13.705 -3.508 -6.433 1.00 84.06 266 GLY A C 1
ATOM 2110 O O . GLY A 1 266 ? 13.938 -2.706 -7.339 1.00 84.06 266 GLY A O 1
ATOM 2111 N N . LEU A 1 267 ? 14.693 -4.171 -5.830 1.00 79.12 267 LEU A N 1
ATOM 2112 C CA . LEU A 1 267 ? 16.074 -4.104 -6.310 1.00 79.12 267 LEU A CA 1
ATOM 2113 C C . LEU A 1 267 ? 16.267 -4.900 -7.603 1.00 79.12 267 LEU A C 1
ATOM 2115 O O . LEU A 1 267 ? 17.067 -4.482 -8.440 1.00 79.12 267 LEU A O 1
ATOM 2119 N N . LEU A 1 268 ? 15.528 -5.999 -7.780 1.00 79.50 268 LEU A N 1
ATOM 2120 C CA . LEU A 1 268 ? 15.549 -6.830 -8.986 1.00 79.50 268 LEU A CA 1
ATOM 2121 C C . LEU A 1 268 ? 14.677 -6.221 -10.086 1.00 79.50 268 LEU A C 1
ATOM 2123 O O . LEU A 1 268 ? 15.156 -6.003 -11.193 1.00 79.50 268 LEU A O 1
ATOM 2127 N N . ASP A 1 269 ? 13.434 -5.884 -9.750 1.00 84.94 269 ASP A N 1
ATOM 2128 C CA . ASP A 1 269 ? 12.451 -5.266 -10.635 1.00 84.94 269 ASP A CA 1
ATOM 2129 C C . ASP A 1 269 ? 11.886 -3.992 -9.972 1.00 84.94 269 ASP A C 1
ATOM 2131 O O . ASP A 1 269 ? 10.982 -4.063 -9.133 1.00 84.94 269 ASP A O 1
ATOM 2135 N N . PRO A 1 270 ? 12.408 -2.801 -10.326 1.00 84.75 270 PRO A N 1
ATOM 2136 C CA . PRO A 1 270 ? 12.043 -1.553 -9.660 1.00 84.75 270 PRO A CA 1
ATOM 2137 C C . PRO A 1 270 ? 10.580 -1.152 -9.752 1.00 84.75 270 PRO A C 1
ATOM 2139 O O . PRO A 1 270 ? 10.058 -0.584 -8.794 1.00 84.75 270 PRO A O 1
ATOM 2142 N N . LEU A 1 271 ? 9.927 -1.375 -10.893 1.00 88.38 271 LEU A N 1
ATOM 2143 C CA . LEU A 1 271 ? 8.537 -0.966 -11.067 1.00 88.38 271 LEU A CA 1
ATOM 2144 C C . LEU A 1 271 ? 7.615 -1.999 -10.425 1.00 88.38 271 LEU A C 1
ATOM 2146 O O . LEU A 1 271 ? 6.739 -1.624 -9.646 1.00 88.38 271 LEU A O 1
ATOM 2150 N N . SER A 1 272 ? 7.859 -3.292 -10.636 1.00 89.06 272 SER A N 1
ATOM 2151 C CA . SER A 1 272 ? 7.051 -4.343 -10.011 1.00 89.06 272 SER A CA 1
ATOM 2152 C C . SER A 1 272 ? 7.200 -4.338 -8.488 1.00 89.06 272 SER A C 1
ATOM 2154 O O . SER A 1 272 ? 6.203 -4.433 -7.772 1.00 89.06 272 SER A O 1
ATOM 2156 N N . GLY A 1 273 ? 8.406 -4.112 -7.957 1.00 89.81 273 GLY A N 1
ATOM 2157 C CA . GLY A 1 273 ? 8.625 -3.962 -6.516 1.00 89.81 273 GLY A CA 1
ATOM 2158 C C . GLY A 1 273 ? 7.974 -2.716 -5.918 1.00 89.81 273 GLY A C 1
ATOM 2159 O O . GLY A 1 273 ? 7.485 -2.769 -4.785 1.00 89.81 273 GLY A O 1
ATOM 2160 N N . ARG A 1 274 ? 7.872 -1.614 -6.677 1.00 89.81 274 ARG A N 1
ATOM 2161 C CA . ARG A 1 274 ? 7.055 -0.452 -6.280 1.00 89.81 274 ARG A CA 1
ATOM 2162 C C . ARG A 1 274 ? 5.593 -0.823 -6.177 1.00 89.81 274 ARG A C 1
ATOM 2164 O O . ARG A 1 274 ? 4.979 -0.492 -5.167 1.00 89.81 274 ARG A O 1
ATOM 2171 N N . VAL A 1 275 ? 5.044 -1.531 -7.164 1.00 92.19 275 VAL A N 1
ATOM 2172 C CA . VAL A 1 275 ? 3.644 -1.966 -7.108 1.00 92.19 275 VAL A CA 1
ATOM 2173 C C . VAL A 1 275 ? 3.420 -2.859 -5.895 1.00 92.19 275 VAL A C 1
ATOM 2175 O O . VAL A 1 275 ? 2.536 -2.555 -5.095 1.00 92.19 275 VAL A O 1
ATOM 2178 N N . ALA A 1 276 ? 4.252 -3.886 -5.706 1.00 93.25 276 ALA A N 1
ATOM 2179 C CA . ALA A 1 276 ? 4.169 -4.806 -4.574 1.00 93.25 276 ALA A CA 1
ATOM 2180 C C . ALA A 1 276 ? 4.191 -4.064 -3.229 1.00 93.25 276 ALA A C 1
ATOM 2182 O O . ALA A 1 276 ? 3.304 -4.253 -2.396 1.00 93.25 276 ALA A O 1
ATOM 2183 N N . THR A 1 277 ? 5.155 -3.157 -3.055 1.00 92.69 277 THR A N 1
ATOM 2184 C CA . THR A 1 277 ? 5.282 -2.322 -1.853 1.00 92.69 277 THR A CA 1
ATOM 2185 C C . THR A 1 277 ? 4.077 -1.395 -1.693 1.00 92.69 277 THR A C 1
ATOM 2187 O O . THR A 1 277 ? 3.547 -1.253 -0.594 1.00 92.69 277 THR A O 1
ATOM 2190 N N . SER A 1 278 ? 3.584 -0.801 -2.784 1.00 92.62 278 SER A N 1
ATOM 2191 C CA . SER A 1 278 ? 2.433 0.101 -2.746 1.00 92.62 278 SER A CA 1
ATOM 2192 C C . SER A 1 278 ? 1.158 -0.617 -2.300 1.00 92.62 278 SER A C 1
ATOM 2194 O O . SER A 1 278 ? 0.421 -0.082 -1.472 1.00 92.62 278 SER A O 1
ATOM 2196 N N . CYS A 1 279 ? 0.924 -1.832 -2.810 1.00 93.38 279 CYS A N 1
ATOM 2197 C CA . CYS A 1 279 ? -0.203 -2.682 -2.442 1.00 93.38 279 CYS A CA 1
ATOM 2198 C C . CYS A 1 279 ? -0.100 -3.112 -0.979 1.00 93.38 279 CYS A C 1
ATOM 2200 O O . CYS A 1 279 ? -1.088 -3.048 -0.255 1.00 93.38 279 CYS A O 1
ATOM 2202 N N . LEU A 1 280 ? 1.100 -3.487 -0.528 1.00 94.81 280 LEU A N 1
ATOM 2203 C CA . LEU A 1 280 ? 1.360 -3.828 0.867 1.00 94.81 280 LEU A CA 1
ATOM 2204 C C . LEU A 1 280 ? 1.107 -2.651 1.813 1.00 94.81 280 LEU A C 1
ATOM 2206 O O . LEU A 1 280 ? 0.502 -2.839 2.864 1.00 94.81 280 LEU A O 1
ATOM 2210 N N . GLU A 1 281 ? 1.536 -1.439 1.459 1.00 93.25 281 GLU A N 1
ATOM 2211 C CA . GLU A 1 281 ? 1.262 -0.243 2.261 1.00 93.25 281 GLU A CA 1
ATOM 2212 C C . GLU A 1 281 ? -0.229 0.064 2.345 1.00 93.25 281 GLU A C 1
ATOM 2214 O O . GLU A 1 281 ? -0.721 0.373 3.430 1.00 93.25 281 GLU A O 1
ATOM 2219 N N . ARG A 1 282 ? -0.956 -0.039 1.225 1.00 91.69 282 ARG A N 1
ATOM 2220 C CA . ARG A 1 282 ? -2.417 0.120 1.226 1.00 91.69 282 ARG A CA 1
ATOM 2221 C C . ARG A 1 282 ? -3.061 -0.921 2.135 1.00 91.69 282 ARG A C 1
ATOM 2223 O O . ARG A 1 282 ? -3.820 -0.548 3.025 1.00 91.69 282 ARG A O 1
ATOM 2230 N N . ASP A 1 283 ? -2.674 -2.186 2.001 1.00 92.31 283 ASP A N 1
ATOM 2231 C CA . ASP A 1 283 ? -3.196 -3.283 2.815 1.00 92.31 283 ASP A CA 1
ATOM 2232 C C . ASP A 1 283 ? -2.919 -3.093 4.315 1.00 92.31 283 ASP A C 1
ATOM 2234 O O . ASP A 1 283 ? -3.830 -3.187 5.143 1.00 92.31 283 ASP A O 1
ATOM 2238 N N . TRP A 1 284 ? -1.681 -2.735 4.674 1.00 92.50 284 TRP A N 1
ATOM 2239 C CA . TRP A 1 284 ? -1.283 -2.458 6.059 1.00 92.50 284 TRP A CA 1
ATOM 2240 C C . TRP A 1 284 ? -2.047 -1.268 6.653 1.00 92.50 284 TRP A C 1
ATOM 2242 O O . TRP A 1 284 ? -2.258 -1.188 7.864 1.00 92.50 284 TRP A O 1
ATOM 2252 N N . ASN A 1 285 ? -2.485 -0.344 5.803 1.00 90.25 285 ASN A N 1
ATOM 2253 C CA . ASN A 1 285 ? -3.294 0.810 6.171 1.00 90.25 285 ASN A CA 1
ATOM 2254 C C . ASN A 1 285 ? -4.807 0.562 6.007 1.00 90.25 285 ASN A C 1
ATOM 2256 O O . ASN A 1 285 ? -5.576 1.521 5.983 1.00 90.25 285 ASN A O 1
ATOM 2260 N N . ASN A 1 286 ? -5.254 -0.699 5.936 1.00 87.56 286 ASN A N 1
ATOM 2261 C CA . ASN A 1 286 ? -6.663 -1.082 5.760 1.00 87.56 286 ASN A CA 1
ATOM 2262 C C . ASN A 1 286 ? -7.314 -0.438 4.524 1.00 87.56 286 ASN A C 1
ATOM 2264 O O . ASN A 1 286 ? -8.449 0.036 4.593 1.00 87.56 286 ASN A O 1
ATOM 2268 N N . ASP A 1 287 ? -6.575 -0.397 3.418 1.00 87.06 287 ASP A N 1
ATOM 2269 C CA . ASP A 1 287 ? -6.982 0.133 2.115 1.00 87.06 287 ASP A CA 1
ATOM 2270 C C . ASP A 1 287 ? -7.255 1.655 2.095 1.00 87.06 287 ASP A C 1
ATOM 2272 O O . ASP A 1 287 ? -7.725 2.206 1.098 1.00 87.06 287 ASP A O 1
ATOM 2276 N N . VAL A 1 288 ? -6.924 2.378 3.174 1.00 85.88 288 VAL A N 1
ATOM 2277 C CA . VAL A 1 288 ? -7.053 3.842 3.239 1.00 85.88 288 VAL A CA 1
ATOM 2278 C C . VAL A 1 288 ? -6.033 4.484 2.307 1.00 85.88 288 VAL A C 1
ATOM 2280 O O . VAL A 1 288 ? -4.842 4.427 2.589 1.00 85.88 288 VAL A O 1
ATOM 2283 N N . ILE A 1 289 ? -6.491 5.134 1.236 1.00 86.06 289 ILE A N 1
ATOM 2284 C CA . ILE A 1 289 ? -5.641 5.746 0.202 1.00 86.06 289 ILE A CA 1
ATOM 2285 C C . ILE A 1 289 ? -4.666 6.813 0.731 1.00 86.06 289 ILE A C 1
ATOM 2287 O O . ILE A 1 289 ? -4.919 7.487 1.732 1.00 86.06 289 ILE A O 1
ATOM 2291 N N . ARG A 1 290 ? -3.567 7.025 -0.006 1.00 86.00 290 ARG A N 1
ATOM 2292 C CA . ARG A 1 290 ? -2.467 7.932 0.371 1.00 86.00 290 ARG A CA 1
ATOM 2293 C C . ARG A 1 290 ? -2.911 9.342 0.754 1.00 86.00 290 ARG A C 1
ATOM 2295 O O . ARG A 1 290 ? -2.404 9.878 1.731 1.00 86.00 290 ARG A O 1
ATOM 2302 N N . SER A 1 291 ? -3.841 9.951 0.015 1.00 83.00 291 SER A N 1
ATOM 2303 C CA . SER A 1 291 ? -4.277 11.339 0.261 1.00 83.00 291 SER A CA 1
ATOM 2304 C C . SER A 1 291 ? -4.926 11.547 1.633 1.00 83.00 291 SER A C 1
ATOM 2306 O O . SER A 1 291 ? -4.995 12.679 2.109 1.00 83.00 291 SER A O 1
ATOM 2308 N N . ARG A 1 292 ? -5.351 10.460 2.285 1.00 85.75 292 ARG A N 1
ATOM 2309 C CA . ARG A 1 292 ? -5.941 10.433 3.626 1.00 85.75 292 ARG A CA 1
ATOM 2310 C C . ARG A 1 292 ? -4.949 9.987 4.709 1.00 85.75 292 ARG A C 1
ATOM 2312 O O . ARG A 1 292 ? -5.374 9.690 5.824 1.00 85.75 292 ARG A O 1
ATOM 2319 N N . GLY A 1 293 ? -3.655 9.925 4.394 1.00 87.50 293 GLY A N 1
ATOM 2320 C CA . GLY A 1 293 ? -2.602 9.438 5.285 1.00 87.50 293 GLY A CA 1
ATOM 2321 C C . GLY A 1 293 ? -1.488 10.430 5.573 1.00 87.50 293 GLY A C 1
ATOM 2322 O O . GLY A 1 293 ? -1.473 11.555 5.078 1.00 87.50 293 GLY A O 1
ATOM 2323 N N . ILE A 1 294 ? -0.530 9.986 6.379 1.00 89.44 294 ILE A N 1
ATOM 2324 C CA . ILE A 1 294 ? 0.763 10.650 6.561 1.00 89.44 294 ILE A CA 1
ATOM 2325 C C . ILE A 1 294 ? 1.769 9.979 5.633 1.00 89.44 294 ILE A C 1
ATOM 2327 O O . ILE A 1 294 ? 1.880 8.754 5.631 1.00 89.44 294 ILE A O 1
ATOM 2331 N N . TRP A 1 295 ? 2.523 10.770 4.873 1.00 87.06 295 TRP A N 1
ATOM 2332 C CA . TRP A 1 295 ? 3.700 10.286 4.154 1.00 87.06 295 TRP A CA 1
ATOM 2333 C C . TRP A 1 295 ? 4.957 10.800 4.850 1.00 87.06 295 TRP A C 1
ATOM 2335 O O . TRP A 1 295 ? 5.127 12.012 4.982 1.00 87.06 295 TRP A O 1
ATOM 2345 N N . LEU A 1 296 ? 5.823 9.887 5.307 1.00 80.19 296 LEU A N 1
ATOM 2346 C CA . LEU A 1 296 ? 6.946 10.191 6.205 1.00 80.19 296 LEU A CA 1
ATOM 2347 C C . LEU A 1 296 ? 6.441 10.872 7.488 1.00 80.19 296 LEU A C 1
ATOM 2349 O O . LEU A 1 296 ? 5.964 10.185 8.390 1.00 80.19 296 LEU A O 1
ATOM 2353 N N . CYS A 1 297 ? 6.476 12.205 7.521 1.00 78.56 297 CYS A N 1
ATOM 2354 C CA . CYS A 1 297 ? 5.981 13.053 8.607 1.00 78.56 297 CYS A CA 1
ATOM 2355 C C . CYS A 1 297 ? 5.009 14.141 8.115 1.00 78.56 297 CYS A C 1
ATOM 2357 O O . CYS A 1 297 ? 4.599 14.994 8.897 1.00 78.56 297 CYS A O 1
ATOM 2359 N N . ILE A 1 298 ? 4.655 14.144 6.825 1.00 82.44 298 ILE A N 1
ATOM 2360 C CA . ILE A 1 298 ? 3.845 15.194 6.205 1.00 82.44 298 ILE A CA 1
ATOM 2361 C C . ILE A 1 298 ? 2.410 14.678 6.031 1.00 82.44 298 ILE A C 1
ATOM 2363 O O . ILE A 1 298 ? 2.187 13.752 5.232 1.00 82.44 298 ILE A O 1
ATOM 2367 N N . PRO A 1 299 ? 1.426 15.250 6.752 1.00 84.62 299 PRO A N 1
ATOM 2368 C CA . PRO A 1 299 ? 0.027 14.909 6.548 1.00 84.62 299 PRO A CA 1
ATOM 2369 C C . PRO A 1 299 ? -0.382 15.286 5.125 1.00 84.62 299 PRO A C 1
ATOM 2371 O O . PRO A 1 299 ? -0.108 16.388 4.648 1.00 84.62 299 PRO A O 1
ATOM 2374 N N . GLN A 1 300 ? -1.015 14.349 4.427 1.00 85.50 300 GLN A N 1
ATOM 2375 C CA . GLN A 1 300 ? -1.555 14.610 3.100 1.00 85.50 300 GLN A CA 1
ATOM 2376 C C . GLN A 1 300 ? -2.842 15.438 3.203 1.00 85.50 300 GLN A C 1
ATOM 2378 O O . GLN A 1 300 ? -3.451 15.537 4.266 1.00 85.50 300 GLN A O 1
ATOM 2383 N N . ARG A 1 301 ? -3.261 16.047 2.090 1.00 77.62 301 ARG A N 1
ATOM 2384 C CA . ARG A 1 301 ? -4.338 17.053 2.043 1.00 77.62 301 ARG A CA 1
ATOM 2385 C C . ARG A 1 301 ? -5.619 16.657 2.789 1.00 77.62 301 ARG A C 1
ATOM 2387 O O . ARG A 1 301 ? -6.210 17.500 3.453 1.00 77.62 301 ARG A O 1
ATOM 2394 N N . ASN A 1 302 ? -6.028 15.393 2.693 1.00 80.88 302 ASN A N 1
ATOM 2395 C CA . ASN A 1 302 ? -7.279 14.894 3.271 1.00 80.88 302 ASN A CA 1
ATOM 2396 C C . ASN A 1 302 ? -7.062 14.057 4.532 1.00 80.88 302 ASN A C 1
ATOM 2398 O O . ASN A 1 302 ? -7.945 13.305 4.960 1.00 80.88 302 ASN A O 1
ATOM 2402 N N . TYR A 1 303 ? -5.871 14.148 5.114 1.00 86.56 303 TYR A N 1
ATOM 2403 C CA . TYR A 1 303 ? -5.541 13.454 6.336 1.00 86.56 303 TYR A CA 1
ATOM 2404 C C . TYR A 1 303 ? -6.382 13.977 7.502 1.00 86.56 303 TYR A C 1
ATOM 2406 O O . TYR A 1 303 ? -6.444 15.174 7.779 1.00 86.56 303 TYR A O 1
ATOM 2414 N N . LYS A 1 304 ? -6.993 13.040 8.223 1.00 88.19 304 LYS A N 1
ATOM 2415 C CA . LYS A 1 304 ? -7.596 13.275 9.532 1.00 88.19 304 LYS A CA 1
ATOM 2416 C C . LYS A 1 304 ? -7.078 12.192 10.464 1.00 88.19 304 LYS A C 1
ATOM 2418 O O . LYS A 1 304 ? -7.239 11.009 10.164 1.00 88.19 304 LYS A O 1
ATOM 2423 N N . PHE A 1 305 ? -6.461 12.587 11.575 1.00 87.88 305 PHE A N 1
ATOM 2424 C CA . PHE A 1 305 ? -6.008 11.637 12.592 1.00 87.88 305 PHE A CA 1
ATOM 2425 C C . PHE A 1 305 ? -7.196 10.790 13.074 1.00 87.88 305 PHE A C 1
ATOM 2427 O O . PHE A 1 305 ? -8.272 11.338 13.318 1.00 87.88 305 PHE A O 1
ATOM 2434 N N . GLU A 1 306 ? -7.022 9.464 13.148 1.00 88.06 306 GLU A N 1
ATOM 2435 C CA . GLU A 1 306 ? -8.093 8.504 13.488 1.00 88.06 306 GLU A CA 1
ATOM 2436 C C . GLU A 1 306 ? -9.370 8.694 12.642 1.00 88.06 306 GLU A C 1
ATOM 2438 O O . GLU A 1 306 ? -10.489 8.614 13.150 1.00 88.06 306 GLU A O 1
ATOM 2443 N N . GLY A 1 307 ? -9.220 9.053 11.361 1.00 81.44 307 GLY A N 1
ATOM 2444 C CA . GLY A 1 307 ? -10.342 9.340 10.463 1.00 81.44 307 GLY A CA 1
ATOM 2445 C C . GLY A 1 307 ? -11.227 10.509 10.914 1.00 81.44 307 GLY A C 1
ATOM 2446 O O . GLY A 1 307 ? -12.369 10.617 10.477 1.00 81.44 307 GLY A O 1
ATOM 2447 N N . GLY A 1 308 ? -10.715 11.389 11.780 1.00 87.75 308 GLY A N 1
ATOM 2448 C CA . GLY A 1 308 ? -11.454 12.498 12.387 1.00 87.75 308 GLY A CA 1
ATOM 2449 C C . GLY A 1 308 ? -12.161 12.134 13.692 1.00 87.75 308 GLY A C 1
ATOM 2450 O O . GLY A 1 308 ? -12.942 12.939 14.189 1.00 87.75 308 GLY A O 1
ATOM 2451 N N . GLY A 1 309 ? -11.920 10.937 14.237 1.00 85.69 309 GLY A N 1
ATOM 2452 C CA . GLY A 1 309 ? -12.525 10.477 15.488 1.00 85.69 309 GLY A CA 1
ATOM 2453 C C . GLY A 1 309 ? -14.009 10.109 15.379 1.00 85.69 309 GLY A C 1
ATOM 2454 O O . GLY A 1 309 ? -14.641 9.797 16.382 1.00 85.69 309 GLY A O 1
ATOM 2455 N N . THR A 1 310 ? -14.594 10.117 14.179 1.00 90.38 310 THR A N 1
ATOM 2456 C CA . THR A 1 310 ? -15.977 9.654 13.993 1.00 90.38 310 THR A CA 1
ATOM 2457 C C . THR A 1 310 ? -16.047 8.139 14.114 1.00 90.38 310 THR A C 1
ATOM 2459 O O . THR A 1 310 ? -15.037 7.453 13.977 1.00 90.38 310 THR A O 1
ATOM 2462 N N . ARG A 1 311 ? -17.227 7.568 14.343 1.00 91.31 311 ARG A N 1
ATOM 2463 C CA . ARG A 1 311 ? -17.357 6.115 14.490 1.00 91.31 311 ARG A CA 1
ATOM 2464 C C . ARG A 1 311 ? -16.973 5.371 13.215 1.00 91.31 311 ARG A C 1
ATOM 2466 O O . ARG A 1 311 ? -16.395 4.286 13.298 1.00 91.31 311 ARG A O 1
ATOM 2473 N N . LEU A 1 312 ? -17.299 5.937 12.052 1.00 88.88 312 LEU A N 1
ATOM 2474 C CA . LEU A 1 312 ? -16.912 5.374 10.755 1.00 88.88 312 LEU A CA 1
ATOM 2475 C C . LEU A 1 312 ? -15.409 5.547 10.475 1.00 88.88 312 LEU A C 1
ATOM 2477 O O . LEU A 1 312 ? -14.805 4.680 9.843 1.00 88.88 312 LEU A O 1
ATOM 2481 N N . GLY A 1 313 ? -14.808 6.643 10.945 1.00 86.75 313 GLY A N 1
ATOM 2482 C CA . GLY A 1 313 ? -13.392 6.960 10.748 1.00 86.75 313 GLY A CA 1
ATOM 2483 C C . GLY A 1 313 ? -12.443 6.349 11.784 1.00 86.75 313 GLY A C 1
ATOM 2484 O O . GLY A 1 313 ? -11.263 6.172 11.492 1.00 86.75 313 GLY A O 1
ATOM 2485 N N . LEU A 1 314 ? -12.929 5.997 12.974 1.00 89.62 314 LEU A N 1
ATOM 2486 C CA . LEU A 1 314 ? -12.099 5.550 14.090 1.00 89.62 314 LEU A CA 1
ATOM 2487 C C . LEU A 1 314 ? -11.287 4.310 13.697 1.00 89.62 314 LEU A C 1
ATOM 2489 O O . LEU A 1 314 ? -11.826 3.348 13.145 1.00 89.62 314 LEU A O 1
ATOM 2493 N N . GLY A 1 315 ? -9.981 4.334 13.966 1.00 81.94 315 GLY A N 1
ATOM 2494 C CA . GLY A 1 315 ? -9.031 3.290 13.568 1.00 81.94 315 GLY A CA 1
ATOM 2495 C C . GLY A 1 315 ? -8.510 3.412 12.141 1.00 81.94 315 GLY A C 1
ATOM 2496 O O . GLY A 1 315 ? -7.662 2.614 11.740 1.00 81.94 315 GLY A O 1
ATOM 2497 N N . GLN A 1 316 ? -8.964 4.410 11.378 1.00 83.94 316 GLN A N 1
ATOM 2498 C CA . GLN A 1 316 ? -8.381 4.775 10.089 1.00 83.94 316 GLN A CA 1
ATOM 2499 C C . GLN A 1 316 ? -7.218 5.744 10.313 1.00 83.94 316 GLN A C 1
ATOM 2501 O O . GLN A 1 316 ? -7.332 6.955 10.130 1.00 83.94 316 GLN A O 1
ATOM 2506 N N . PHE A 1 317 ? -6.079 5.194 10.719 1.00 84.38 317 PHE A N 1
ATOM 2507 C CA . PHE A 1 317 ? -4.796 5.884 10.682 1.00 84.38 317 PHE A CA 1
ATOM 2508 C C . PHE A 1 317 ? -3.932 5.227 9.609 1.00 84.38 317 PHE A C 1
ATOM 2510 O O . PHE A 1 317 ? -3.621 4.040 9.701 1.00 84.38 317 PHE A O 1
ATOM 2517 N N . SER A 1 318 ? -3.570 5.989 8.576 1.00 87.94 318 SER A N 1
ATOM 2518 C CA . SER A 1 318 ? -2.732 5.492 7.488 1.00 87.94 318 SER A CA 1
ATOM 2519 C C . SER A 1 318 ? -1.384 6.196 7.476 1.00 87.94 318 SER A C 1
ATOM 2521 O O . SER A 1 318 ? -1.293 7.424 7.530 1.00 87.94 318 SER A O 1
ATOM 2523 N N . HIS A 1 319 ? -0.327 5.391 7.418 1.00 90.19 319 HIS A N 1
ATOM 2524 C CA . HIS A 1 319 ? 1.050 5.857 7.316 1.00 90.19 319 HIS A CA 1
ATOM 2525 C C . HIS A 1 319 ? 1.720 5.176 6.132 1.00 90.19 319 HIS A C 1
ATOM 2527 O O . HIS A 1 319 ? 1.743 3.946 6.038 1.00 90.19 319 HIS A O 1
ATOM 2533 N N . TYR A 1 320 ? 2.229 5.994 5.225 1.00 90.44 320 TYR A N 1
ATOM 2534 C CA . TYR A 1 320 ? 2.932 5.588 4.023 1.00 90.44 320 TYR A CA 1
ATOM 2535 C C . TYR A 1 320 ? 4.406 5.933 4.199 1.00 90.44 320 TYR A C 1
ATOM 2537 O O . TYR A 1 320 ? 4.767 7.104 4.347 1.00 90.44 320 TYR A O 1
ATOM 2545 N N . LEU A 1 321 ? 5.270 4.923 4.171 1.00 89.12 321 LEU A N 1
ATOM 2546 C CA . LEU A 1 321 ? 6.713 5.128 4.218 1.00 89.12 321 LEU A CA 1
ATOM 2547 C C . LEU A 1 321 ? 7.205 5.567 2.836 1.00 89.12 321 LEU A C 1
ATOM 2549 O O . LEU A 1 321 ? 7.910 6.567 2.707 1.00 89.12 321 LEU A O 1
ATOM 2553 N N . MET A 1 322 ? 6.717 4.888 1.797 1.00 86.75 322 MET A N 1
ATOM 2554 C CA . MET A 1 322 ? 6.978 5.166 0.390 1.00 86.75 322 MET A CA 1
ATOM 2555 C C . MET A 1 322 ? 5.739 5.695 -0.318 1.00 86.75 322 MET A C 1
ATOM 2557 O O . MET A 1 322 ? 5.255 5.153 -1.308 1.00 86.75 322 MET A O 1
ATOM 2561 N N . GLY A 1 323 ? 5.271 6.863 0.125 1.00 81.19 323 GLY A N 1
ATOM 2562 C CA . GLY A 1 323 ? 4.198 7.591 -0.551 1.00 81.19 323 GLY A CA 1
ATOM 2563 C C . GLY A 1 323 ? 4.504 7.936 -2.016 1.00 81.19 323 GLY A C 1
ATOM 2564 O O . GLY A 1 323 ? 3.570 8.177 -2.776 1.00 81.19 323 GLY A O 1
ATOM 2565 N N . CYS A 1 324 ? 5.774 7.939 -2.434 1.00 82.69 324 CYS A N 1
ATOM 2566 C CA . CYS A 1 324 ? 6.191 8.087 -3.832 1.00 82.69 324 CYS A CA 1
ATOM 2567 C C . CYS A 1 324 ? 6.093 6.789 -4.660 1.00 82.69 324 CYS A C 1
ATOM 2569 O O . CYS A 1 324 ? 6.247 6.839 -5.877 1.00 82.69 324 CYS A O 1
ATOM 2571 N N . PHE A 1 325 ? 5.851 5.635 -4.029 1.00 89.69 325 PHE A N 1
ATOM 2572 C CA . PHE A 1 325 ? 5.599 4.356 -4.710 1.00 89.69 325 PHE A CA 1
ATOM 2573 C C . PHE A 1 325 ? 4.114 4.144 -5.002 1.00 89.69 325 PHE A C 1
ATOM 2575 O O . PHE A 1 325 ? 3.758 3.254 -5.768 1.00 89.69 325 PHE A O 1
ATOM 2582 N N . GLN A 1 326 ? 3.243 4.955 -4.403 1.00 90.75 326 GLN A N 1
ATOM 2583 C CA . GLN A 1 326 ? 1.824 4.970 -4.734 1.00 90.75 326 GLN A CA 1
ATOM 2584 C C . GLN A 1 326 ? 1.628 5.528 -6.155 1.00 90.75 326 GLN A C 1
ATOM 2586 O O . GLN A 1 326 ? 2.417 6.377 -6.583 1.00 90.75 326 GLN A O 1
ATOM 2591 N N . PRO A 1 327 ? 0.598 5.075 -6.889 1.00 90.44 327 PRO A N 1
ATOM 2592 C CA . PRO A 1 327 ? 0.346 5.565 -8.238 1.00 90.44 327 PRO A CA 1
ATOM 2593 C C . PRO A 1 327 ? 0.111 7.079 -8.238 1.00 90.44 327 PRO A C 1
ATOM 2595 O O . PRO A 1 327 ? -0.428 7.644 -7.281 1.00 90.44 327 PRO A O 1
ATOM 2598 N N . CYS A 1 328 ? 0.527 7.742 -9.314 1.00 86.25 328 CYS A N 1
ATOM 2599 C CA . CYS A 1 328 ? 0.351 9.183 -9.502 1.00 86.25 328 CYS A CA 1
ATOM 2600 C C . CYS A 1 328 ? -0.863 9.525 -10.377 1.00 86.25 328 CYS A C 1
ATOM 2602 O O . CYS A 1 328 ? -1.413 10.615 -10.231 1.00 86.25 328 CYS A O 1
ATOM 2604 N N . ALA A 1 329 ? -1.311 8.599 -11.226 1.00 86.81 329 ALA A N 1
ATOM 2605 C CA . ALA A 1 329 ? -2.503 8.740 -12.058 1.00 86.81 329 ALA A CA 1
ATOM 2606 C C . ALA A 1 329 ? -3.201 7.385 -12.254 1.00 86.81 329 ALA A C 1
ATOM 2608 O O . ALA A 1 329 ? -2.580 6.327 -12.128 1.00 86.81 329 ALA A O 1
ATOM 2609 N N . ALA A 1 330 ? -4.493 7.435 -12.559 1.00 89.69 330 ALA A N 1
ATOM 2610 C CA . ALA A 1 330 ? -5.314 6.306 -12.974 1.00 89.69 330 ALA A CA 1
ATOM 2611 C C . ALA A 1 330 ? -5.955 6.630 -14.329 1.00 89.69 330 ALA A C 1
ATOM 2613 O O . ALA A 1 330 ? -6.386 7.763 -14.556 1.00 89.69 330 ALA A O 1
ATOM 2614 N N . PHE A 1 331 ? -6.025 5.643 -15.216 1.00 90.50 331 PHE A N 1
ATOM 2615 C CA . PHE A 1 331 ? -6.558 5.780 -16.567 1.00 90.50 331 PHE A CA 1
ATOM 2616 C C . PHE A 1 331 ? -7.616 4.727 -16.829 1.00 90.50 331 PHE A C 1
ATOM 2618 O O . PHE A 1 331 ? -7.391 3.544 -16.583 1.00 90.50 331 PHE A O 1
ATOM 2625 N N . LEU A 1 332 ? -8.753 5.176 -17.346 1.00 91.31 332 LEU A N 1
ATOM 2626 C CA . LEU A 1 332 ? -9.835 4.309 -17.769 1.00 91.31 332 LEU A CA 1
ATOM 2627 C C . LEU A 1 332 ? -9.619 3.918 -19.229 1.00 91.31 332 LEU A C 1
ATOM 2629 O O . LEU A 1 332 ? -9.561 4.785 -20.106 1.00 91.31 332 LEU A O 1
ATOM 2633 N N . PHE A 1 333 ? -9.527 2.616 -19.467 1.00 92.75 333 PHE A N 1
ATOM 2634 C CA . PHE A 1 333 ? -9.398 2.015 -20.783 1.00 92.75 333 PHE A CA 1
ATOM 2635 C C . PHE A 1 333 ? -10.701 1.369 -21.228 1.00 92.75 333 PHE A C 1
ATOM 2637 O O . PHE A 1 333 ? -11.391 0.718 -20.439 1.00 92.75 333 PHE A O 1
ATOM 2644 N N . LYS A 1 334 ? -10.983 1.488 -22.524 1.00 92.38 334 LYS A N 1
ATOM 2645 C CA . LYS A 1 334 ? -12.046 0.751 -23.201 1.00 92.38 334 LYS A CA 1
ATOM 2646 C C . LYS A 1 334 ? -11.541 0.286 -24.556 1.00 92.38 334 LYS A C 1
ATOM 2648 O O . LYS A 1 334 ? -11.114 1.110 -25.360 1.00 92.38 334 LYS A O 1
ATOM 2653 N N . ASN A 1 335 ? -11.574 -1.022 -24.799 1.00 91.81 335 ASN A N 1
ATOM 2654 C CA . ASN A 1 335 ? -11.090 -1.636 -26.040 1.00 91.81 335 ASN A CA 1
ATOM 2655 C C . ASN A 1 335 ? -9.639 -1.247 -26.398 1.00 91.81 335 ASN A C 1
ATOM 2657 O O . ASN A 1 335 ? -9.296 -1.092 -27.567 1.00 91.81 335 ASN A O 1
ATOM 2661 N N . GLY A 1 336 ? -8.776 -1.058 -25.395 1.00 87.19 336 GLY A N 1
ATOM 2662 C CA . GLY A 1 336 ? -7.376 -0.671 -25.586 1.00 87.19 336 GLY A CA 1
ATOM 2663 C C . GLY A 1 336 ? -7.124 0.829 -25.740 1.00 87.19 336 GLY A C 1
ATOM 2664 O O . GLY A 1 336 ? -5.964 1.231 -25.793 1.00 87.19 336 GLY A O 1
ATOM 2665 N N . GLU A 1 337 ? -8.161 1.664 -25.741 1.00 87.00 337 GLU A N 1
ATOM 2666 C CA . GLU A 1 337 ? -8.024 3.119 -25.811 1.00 87.00 337 GLU A CA 1
ATOM 2667 C C . GLU A 1 337 ? -8.222 3.774 -24.446 1.00 87.00 337 GLU A C 1
ATOM 2669 O O . GLU A 1 337 ? -9.113 3.395 -23.685 1.00 87.00 337 GLU A O 1
ATOM 2674 N N . ILE A 1 338 ? -7.432 4.812 -24.154 1.00 87.38 338 ILE A N 1
ATOM 2675 C CA . ILE A 1 338 ? -7.630 5.647 -22.964 1.00 87.38 338 ILE A CA 1
ATOM 2676 C C . ILE A 1 338 ? -8.818 6.576 -23.218 1.00 87.38 338 ILE A C 1
ATOM 2678 O O . ILE A 1 338 ? -8.748 7.480 -24.052 1.00 87.38 338 ILE A O 1
ATOM 2682 N N . ILE A 1 339 ? -9.900 6.383 -22.466 1.00 86.69 339 ILE A N 1
ATOM 2683 C CA . ILE A 1 339 ? -11.122 7.186 -22.596 1.00 86.69 339 ILE A CA 1
ATOM 2684 C C . ILE A 1 339 ? -11.244 8.278 -21.531 1.00 86.69 339 ILE A C 1
ATOM 2686 O O . ILE A 1 339 ? -11.989 9.239 -21.740 1.00 86.69 339 ILE A O 1
ATOM 2690 N N . SER A 1 340 ? -10.539 8.141 -20.404 1.00 85.75 340 SER A N 1
ATOM 2691 C CA . SER A 1 340 ? -10.496 9.138 -19.329 1.00 85.75 340 SER A CA 1
ATOM 2692 C C . SER A 1 340 ? -9.279 8.933 -18.418 1.00 85.75 340 SER A C 1
ATOM 2694 O O . SER A 1 340 ? -8.690 7.852 -18.380 1.00 85.75 340 SER A O 1
ATOM 2696 N N . GLY A 1 341 ? -8.902 9.963 -17.661 1.00 84.50 341 GLY A N 1
ATOM 2697 C CA . GLY A 1 341 ? -7.794 9.936 -16.707 1.00 84.50 341 GLY A CA 1
ATOM 2698 C C . GLY A 1 341 ? -8.084 10.793 -15.478 1.00 84.50 341 GLY A C 1
ATOM 2699 O O . GLY A 1 341 ? -8.760 11.819 -15.577 1.00 84.50 341 GLY A O 1
ATOM 2700 N N . ALA A 1 342 ? -7.594 10.364 -14.317 1.00 80.88 342 ALA A N 1
ATOM 2701 C CA . ALA A 1 342 ? -7.832 11.034 -13.043 1.00 80.88 342 ALA A CA 1
ATOM 2702 C C . ALA A 1 342 ? -6.716 10.777 -12.016 1.00 80.88 342 ALA A C 1
ATOM 2704 O O . ALA A 1 342 ? -5.875 9.888 -12.168 1.00 80.88 342 ALA A O 1
ATOM 2705 N N . ASN A 1 343 ? -6.747 11.533 -10.917 1.00 80.94 343 ASN A N 1
ATOM 2706 C CA . ASN A 1 343 ? -5.960 11.217 -9.730 1.00 80.94 343 ASN A CA 1
ATOM 2707 C C . ASN A 1 343 ? -6.441 9.889 -9.110 1.00 80.94 343 ASN A C 1
ATOM 2709 O O . ASN A 1 343 ? -7.650 9.677 -9.037 1.00 80.94 343 ASN A O 1
ATOM 2713 N N . PRO A 1 344 ? -5.569 9.039 -8.540 1.00 83.19 344 PRO A N 1
ATOM 2714 C CA . PRO A 1 344 ? -6.017 7.822 -7.853 1.00 83.19 344 PRO A CA 1
ATOM 2715 C C . PRO A 1 344 ? -6.965 8.078 -6.666 1.00 83.19 344 PRO A C 1
ATOM 2717 O O . PRO A 1 344 ? -7.682 7.179 -6.242 1.00 83.19 344 PRO A O 1
ATOM 2720 N N . SER A 1 345 ? -7.011 9.306 -6.135 1.00 80.12 345 SER A N 1
ATOM 2721 C CA . SER A 1 345 ? -7.938 9.709 -5.064 1.00 80.12 345 SER A CA 1
ATOM 2722 C C . SER A 1 345 ? -9.376 9.973 -5.536 1.00 80.12 345 SER A C 1
ATOM 2724 O O . SER A 1 345 ? -10.246 10.250 -4.706 1.00 80.12 345 SER A O 1
ATOM 2726 N N . VAL A 1 346 ? -9.646 9.867 -6.842 1.00 79.00 346 VAL A N 1
ATOM 2727 C CA . VAL A 1 346 ? -10.942 10.184 -7.468 1.00 79.00 346 VAL A CA 1
ATOM 2728 C C . VAL A 1 346 ? -12.113 9.354 -6.922 1.00 79.00 346 VAL A C 1
ATOM 2730 O O . VAL A 1 346 ? -13.259 9.798 -6.944 1.00 79.00 346 VAL A O 1
ATOM 2733 N N . GLN A 1 347 ? -11.826 8.187 -6.339 1.00 75.56 347 GLN A N 1
ATOM 2734 C CA . GLN A 1 347 ? -12.802 7.375 -5.607 1.00 75.56 347 GLN A CA 1
ATOM 2735 C C . GLN A 1 347 ? -13.506 8.153 -4.478 1.00 75.56 347 GLN A C 1
ATOM 2737 O O . GLN A 1 347 ? -14.679 7.904 -4.204 1.00 75.56 347 GLN A O 1
ATOM 2742 N N . TYR A 1 348 ? -12.801 9.082 -3.825 1.00 74.50 348 TYR A N 1
ATOM 2743 C CA . TYR A 1 348 ? -13.302 9.844 -2.673 1.00 74.50 348 TYR A CA 1
ATOM 2744 C C . TYR A 1 348 ? -13.463 11.334 -2.961 1.00 74.50 348 TYR A C 1
ATOM 2746 O O . TYR A 1 348 ? -14.313 11.982 -2.353 1.00 74.50 348 TYR A O 1
ATOM 2754 N N . TYR A 1 349 ? -12.657 11.877 -3.874 1.00 74.00 349 TYR A N 1
ATOM 2755 C CA . TYR A 1 349 ? -12.593 13.308 -4.140 1.00 74.00 349 TYR A CA 1
ATOM 2756 C C . TYR A 1 349 ? -12.665 13.563 -5.645 1.00 74.00 349 TYR A C 1
ATOM 2758 O O . TYR A 1 349 ? -11.652 13.603 -6.339 1.00 74.00 349 TYR A O 1
ATOM 2766 N N . ARG A 1 350 ? -13.891 13.730 -6.154 1.00 62.59 350 ARG A N 1
ATOM 2767 C CA . ARG A 1 350 ? -14.162 13.939 -7.588 1.00 62.59 350 ARG A CA 1
ATOM 2768 C C . ARG A 1 350 ? -13.637 15.276 -8.126 1.00 62.59 350 ARG A C 1
ATOM 2770 O O . ARG A 1 350 ? -13.418 15.402 -9.323 1.00 62.59 350 ARG A O 1
ATOM 2777 N N . GLU A 1 351 ? -13.430 16.256 -7.249 1.00 56.16 351 GLU A N 1
ATOM 2778 C CA . GLU A 1 351 ? -13.056 17.634 -7.606 1.00 56.16 351 GLU A CA 1
ATOM 2779 C C . GLU A 1 351 ? -11.550 17.926 -7.454 1.00 56.16 351 GLU A C 1
ATOM 2781 O O . GLU A 1 351 ? -11.114 19.068 -7.606 1.00 56.16 351 GLU A O 1
ATOM 2786 N N . GLU A 1 352 ? -10.720 16.926 -7.135 1.00 53.41 352 GLU A N 1
ATOM 2787 C CA . GLU A 1 352 ? -9.288 17.158 -6.931 1.00 53.41 352 GLU A CA 1
ATOM 2788 C C . GLU A 1 352 ? -8.518 17.301 -8.251 1.00 53.41 352 GLU A C 1
ATOM 2790 O O . GLU A 1 352 ? -8.170 16.332 -8.924 1.00 53.41 352 GLU A O 1
ATOM 2795 N N . GLU A 1 353 ? -8.204 18.551 -8.591 1.00 51.03 353 GLU A N 1
ATOM 2796 C CA . GLU A 1 353 ? -7.386 18.950 -9.738 1.00 51.03 353 GLU A CA 1
ATOM 2797 C C . GLU A 1 353 ? -5.896 18.560 -9.599 1.00 51.03 353 GLU A C 1
ATOM 2799 O O . GLU A 1 353 ? -5.061 19.440 -9.414 1.00 51.03 353 GLU A O 1
ATOM 2804 N N . LEU A 1 354 ? -5.495 17.288 -9.712 1.00 48.56 354 LEU A N 1
ATOM 2805 C CA . LEU A 1 354 ? -4.062 16.937 -9.833 1.00 48.56 354 LEU A CA 1
ATOM 2806 C C . LEU A 1 354 ? -3.806 15.726 -10.748 1.00 48.56 354 LEU A C 1
ATOM 2808 O O . LEU A 1 354 ? -4.370 14.658 -10.529 1.00 48.56 354 LEU A O 1
ATOM 2812 N N . PHE A 1 355 ? -2.874 15.922 -11.698 1.00 50.47 355 PHE A N 1
ATOM 2813 C CA . PHE A 1 355 ? -2.565 15.109 -12.893 1.00 50.47 355 PHE A CA 1
ATOM 2814 C C . PHE A 1 355 ? -3.756 14.978 -13.833 1.00 50.47 355 PHE A C 1
ATOM 2816 O O . PHE A 1 355 ? -4.606 14.107 -13.683 1.00 50.47 355 PHE A O 1
ATOM 2823 N N . ARG A 1 356 ? -3.842 15.903 -14.791 1.00 52.94 356 ARG A N 1
ATOM 2824 C CA . ARG A 1 356 ? -5.044 16.023 -15.613 1.00 52.94 356 ARG A CA 1
ATOM 2825 C C . ARG A 1 356 ? -4.956 15.205 -16.896 1.00 52.94 356 ARG A C 1
ATOM 2827 O O . ARG A 1 356 ? -5.967 14.647 -17.312 1.00 52.94 356 ARG A O 1
ATOM 2834 N N . PHE A 1 357 ? -3.764 15.093 -17.491 1.00 55.22 357 PHE A N 1
ATOM 2835 C CA . PHE A 1 357 ? -3.645 14.559 -18.843 1.00 55.22 357 PHE A CA 1
ATOM 2836 C C . PHE A 1 357 ? -2.404 13.689 -19.043 1.00 55.22 357 PHE A C 1
ATOM 2838 O O . PHE A 1 357 ? -1.310 14.055 -18.607 1.00 55.22 357 PHE A O 1
ATOM 2845 N N . PRO A 1 358 ? -2.554 12.555 -19.733 1.00 50.94 358 PRO A N 1
ATOM 2846 C CA . PRO A 1 358 ? -1.443 11.852 -20.326 1.00 50.94 358 PRO A CA 1
ATOM 2847 C C . PRO A 1 358 ? -1.003 12.644 -21.565 1.00 50.94 358 PRO A C 1
ATOM 2849 O O . PRO A 1 358 ? -1.840 13.117 -22.335 1.00 50.94 358 PRO A O 1
ATOM 2852 N N . GLY A 1 359 ? 0.296 12.803 -21.785 1.00 43.03 359 GLY A N 1
ATOM 2853 C CA . GLY A 1 359 ? 0.778 13.129 -23.121 1.00 43.03 359 GLY A CA 1
ATOM 2854 C C . GLY A 1 359 ? 0.566 11.879 -23.952 1.00 43.03 359 GLY A C 1
ATOM 2855 O O . GLY A 1 359 ? 1.247 10.900 -23.690 1.00 43.03 359 GLY A O 1
ATOM 2856 N N . ILE A 1 360 ? -0.414 11.869 -24.861 1.00 43.59 360 ILE A N 1
ATOM 2857 C CA . ILE A 1 360 ? -0.701 10.730 -25.748 1.00 43.59 360 ILE A CA 1
ATOM 2858 C C . ILE A 1 360 ? -0.466 11.143 -27.198 1.00 43.59 360 ILE A C 1
ATOM 2860 O O . ILE A 1 360 ? -0.997 12.155 -27.653 1.00 43.59 360 ILE A O 1
ATOM 2864 N N . ARG A 1 361 ? 0.269 10.313 -27.946 1.00 33.50 361 ARG A N 1
ATOM 2865 C CA . ARG A 1 361 ? 0.129 10.206 -29.404 1.00 33.50 361 ARG A CA 1
ATOM 2866 C C . ARG A 1 361 ? -1.034 9.246 -29.653 1.00 33.50 361 ARG A C 1
ATOM 2868 O O . ARG A 1 361 ? -0.973 8.114 -29.187 1.00 33.50 361 ARG A O 1
ATOM 2875 N N . SER A 1 362 ? -2.098 9.696 -30.317 1.00 31.42 362 SER A N 1
ATOM 2876 C CA . SER A 1 362 ? -3.399 9.002 -30.437 1.00 31.42 362 SER A CA 1
ATOM 2877 C C . SER A 1 362 ? -3.367 7.593 -31.049 1.00 31.42 362 SER A C 1
ATOM 2879 O O . SER A 1 362 ? -4.396 6.935 -31.067 1.00 31.42 362 SER A O 1
ATOM 2881 N N . ASN A 1 363 ? -2.199 7.110 -31.476 1.00 32.12 363 ASN A N 1
ATOM 2882 C CA . ASN A 1 363 ? -1.957 5.741 -31.907 1.00 32.12 363 ASN A CA 1
ATOM 2883 C C . ASN A 1 363 ? -0.836 5.146 -31.044 1.00 32.12 363 ASN A C 1
ATOM 2885 O O . ASN A 1 363 ? 0.340 5.230 -31.401 1.00 32.12 363 ASN A O 1
ATOM 2889 N N . ILE A 1 364 ? -1.179 4.553 -29.898 1.00 38.09 364 ILE A N 1
ATOM 2890 C CA . ILE A 1 364 ? -0.310 3.534 -29.298 1.00 38.09 364 ILE A CA 1
ATOM 2891 C C . ILE A 1 364 ? -0.606 2.263 -30.092 1.00 38.09 364 ILE A C 1
ATOM 2893 O O . ILE A 1 364 ? -1.503 1.496 -29.750 1.00 38.09 364 ILE A O 1
ATOM 2897 N N . GLU A 1 365 ? 0.087 2.087 -31.215 1.00 27.98 365 GLU A N 1
ATOM 2898 C CA . GLU A 1 365 ? 0.097 0.794 -31.889 1.00 27.98 365 GLU A CA 1
ATOM 2899 C C . GLU A 1 365 ? 0.730 -0.219 -30.934 1.00 27.98 365 GLU A C 1
ATOM 2901 O O . GLU A 1 365 ? 1.861 -0.056 -30.470 1.00 27.98 365 GLU A O 1
ATOM 2906 N N . PHE A 1 366 ? -0.061 -1.227 -30.573 1.00 32.75 366 PHE A N 1
ATOM 2907 C CA . PHE A 1 366 ? 0.378 -2.360 -29.777 1.00 32.75 366 PHE A CA 1
ATOM 2908 C C . PHE A 1 366 ? 1.378 -3.164 -30.613 1.00 32.75 366 PHE A C 1
ATOM 2910 O O . PHE A 1 366 ? 0.956 -3.910 -31.496 1.00 32.75 366 PHE A O 1
ATOM 2917 N N . VAL A 1 367 ? 2.674 -2.983 -30.357 1.00 28.14 367 VAL A N 1
ATOM 2918 C CA . VAL A 1 367 ? 3.721 -3.895 -30.844 1.00 28.14 367 VAL A CA 1
ATOM 2919 C C . VAL A 1 367 ? 3.857 -5.062 -29.882 1.00 28.14 367 VAL A C 1
ATOM 2921 O O . VAL A 1 367 ? 3.963 -4.800 -28.659 1.00 28.14 367 VAL A O 1
#

Solvent-accessible surface area (backbone atoms only — not comparable to full-atom values): 20029 Å² total; per-residue (Å²): 132,68,88,73,51,53,71,70,52,52,66,69,64,48,45,50,51,78,87,44,48,63,58,42,69,63,46,50,52,53,42,59,76,55,41,84,80,40,72,79,59,64,90,72,57,68,77,93,76,74,68,50,65,67,32,50,52,52,50,52,50,52,52,52,49,50,50,52,53,49,51,51,50,52,52,55,43,50,74,69,69,51,77,81,42,76,78,55,51,50,55,66,51,48,52,57,50,52,31,47,53,42,5,51,51,51,52,56,55,48,45,74,33,65,33,51,58,41,55,31,71,34,57,54,8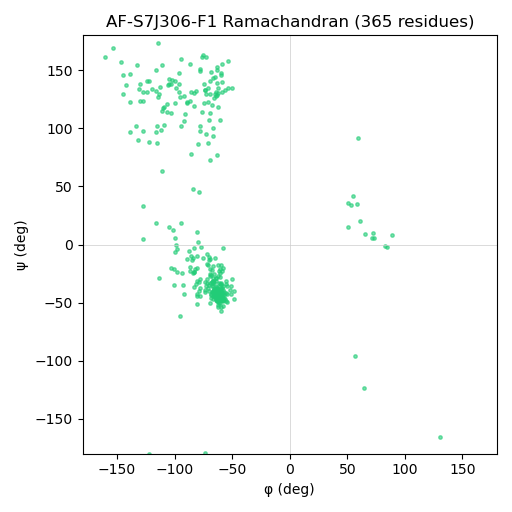7,53,88,75,42,79,41,76,39,32,34,38,37,64,49,74,62,85,94,45,76,50,72,48,77,43,59,42,22,34,31,37,58,59,44,35,46,97,64,33,28,43,30,29,44,24,35,63,51,74,84,51,65,81,67,49,52,54,71,58,51,48,55,69,68,47,38,65,57,49,28,51,52,49,27,54,50,21,54,53,44,37,69,47,46,47,58,53,47,53,50,51,38,52,48,54,65,71,66,71,59,91,65,56,77,83,50,57,66,54,78,71,52,37,61,43,51,33,50,43,20,50,52,50,30,71,41,27,59,23,54,40,37,30,44,53,54,22,50,57,43,23,60,59,39,57,67,53,15,28,49,26,36,31,52,50,42,29,55,78,21,75,61,49,54,69,54,43,11,29,39,76,87,45,70,29,93,62,43,34,75,33,40,64,66,39,59,76,23,48,81,43,59,27,69,30,82,59,56,72,41,37,61,60,30,31,33,39,29,53,74,67,38,79,52,32,53,33,28,66,59,26,76,80,41,78,82,61,84,48,44,68,37,70,49,72,69,96,71,78,76,88,125